Protein AF-0000000070864782 (afdb_homodimer)

pLDDT: mean 94.92, std 2.52, range [84.06, 98.06]

Radius of gyration: 18.34 Å; Cα contacts (8 Å, |Δi|>4): 1032; chains: 2; bounding box: 47×47×37 Å

Nearest PDB structures (foldseek):
  8bb4-assembly1_Q  TM=9.751E-01  e=1.494E-15  Homo sapiens
  2co0-assembly2_C  TM=9.457E-01  e=8.694E-16  Homo sapiens
  2co0-assembly1_A  TM=9.470E-01  e=1.270E-15  Homo sapiens
  3uvo-assembly1_A  TM=9.400E-01  e=1.855E-15  Homo sapiens
  5mzh-assembly2_B  TM=6.973E-01  e=1.379E-16  Chlamydomonas reinhardtii

Solvent-accessible surface area (backbone atoms only — not comparable to full-atom values): 15936 Å² total; per-residue (Å²): 67,64,47,67,34,25,35,49,85,77,47,48,75,74,37,70,37,74,75,57,87,28,50,54,48,24,63,38,54,28,68,85,39,55,30,35,40,37,15,11,55,62,18,36,33,40,31,30,32,58,84,81,39,42,76,74,46,64,40,80,75,58,84,28,32,23,41,18,44,38,55,28,65,85,47,56,33,35,39,37,12,13,51,63,19,33,32,38,32,28,33,57,85,84,46,44,75,74,41,73,38,68,82,52,90,25,32,21,40,16,50,38,54,28,63,87,44,54,31,32,39,36,10,12,52,62,19,33,32,38,33,28,32,53,82,81,46,44,75,71,34,76,42,73,79,56,92,51,55,32,55,60,58,55,52,26,64,86,39,56,31,55,67,64,48,67,35,25,35,50,85,77,47,49,75,73,39,71,38,75,78,57,88,27,50,55,48,23,64,38,53,28,67,85,41,55,30,35,40,36,15,11,55,61,20,36,34,40,31,31,33,58,83,80,39,42,76,74,47,63,38,80,75,58,84,28,34,23,41,19,45,38,57,30,66,85,47,56,32,34,40,37,13,13,53,61,19,33,33,38,33,29,32,57,86,81,45,44,73,74,41,72,37,69,83,52,90,24,33,21,39,16,50,38,55,28,62,87,42,54,31,31,40,36,11,13,51,64,20,35,31,37,34,28,33,53,84,81,45,44,72,72,34,76,42,72,80,57,90,50,56,31,54,60,58,56,53,25,66,86,39,56,31,57

Organism: Reticulomyxa filosa (NCBI:txid46433)

Foldseek 3Di:
DWDWDADPPPGHTDDIQDDDPAAWQEKDAQLVRQKMWTWGQSQKIWIAGNNVSDTDDIADDGPGGWHEKDAQNVRQKMWIWFQSQWIWIAGPNVNDTDDIQHPGPGGWHEKDAQNVRQKMWTWGQSQWIWIAGRNVSDTPDIHHDGPGGDHYDDADNVRPRD/DWDWDADPPPGHTDDIQDDDPAAWQEKDAQLVRQKMWTWGQSQKIWIAGNNVSDTQDIADDGPGGWREKDAQNVRQKMWIWFQSQWIWIAGPNVNDTDDIQHPGPGGWHEKDAQNVRQKMWTWGQSQWIWIAGRNVSHTPDIHHDGPGGDHYDDADNVRPRD

Sequence (324 aa):
KTIRLWDASFGKQIHSLEGHSSYVTSIQFSPDGNRIVSGSGDNNIRLWDASSGKQIQSFEGHLSDVNSVQFSPDGKRILSGSRDKTIRLWDTFSGKQIQSLEDHSGPVNSVQFSPDGNKIVSGSSDKTIRLWDALSGKQIQSLEGHLSGVTSVQFSPDGNKIKTIRLWDASFGKQIHSLEGHSSYVTSIQFSPDGNRIVSGSGDNNIRLWDASSGKQIQSFEGHLSDVNSVQFSPDGKRILSGSRDKTIRLWDTFSGKQIQSLEDHSGPVNSVQFSPDGNKIVSGSSDKTIRLWDALSGKQIQSLEGHLSGVTSVQFSPDGNKI

Secondary structure (DSSP, 8-state):
-EEEEEBTTT--EEEEEE--SS-EEEEEE-TTSSEEEEEETTS-EEEEETTT--EEEEE---SS-EEEEEE-TTSSEEEEEETTS-EEEEETTT--EEEEE---SS-EEEEEE-TTSSEEEEEETTS-EEEEETTT--EEEEE---SS--------TTSSB-/-EEEEEBTTT--EEEEEE--SS-EEEEEE-TTSSEEEEEETTS-EEEEETTT--EEEEE---SS-EEEEEE-TTSSEEEEEETTS-EEEEETTT--EEEEE---SS-EEEEEE-TTSSEEEEEETTS-EEEEETTT--EEEEE---SS--------TTSSB-

Structure (mmCIF, N/CA/C/O backbone):
data_AF-0000000070864782-model_v1
#
loop_
_entity.id
_entity.type
_entity.pdbx_description
1 polymer 'Uncharacterized protein'
#
loop_
_atom_site.group_PDB
_atom_site.id
_atom_site.type_symbol
_atom_site.label_atom_id
_atom_site.label_alt_id
_atom_site.label_comp_id
_atom_site.label_asym_id
_atom_site.label_entity_id
_atom_site.label_seq_id
_atom_site.pdbx_PDB_ins_code
_atom_site.Cartn_x
_atom_site.Cartn_y
_atom_site.Cartn_z
_atom_site.occupancy
_atom_site.B_iso_or_equiv
_atom_site.auth_seq_id
_atom_site.auth_comp_id
_atom_site.auth_asym_id
_atom_site.auth_atom_id
_atom_site.pdbx_PDB_model_num
ATOM 1 N N . LYS A 1 1 ? 14.508 2.053 10.555 1 90.25 1 LYS A N 1
ATOM 2 C CA . LYS A 1 1 ? 14.648 3.471 10.867 1 90.25 1 LYS A CA 1
ATOM 3 C C . LYS A 1 1 ? 15.07 4.266 9.633 1 90.25 1 LYS A C 1
ATOM 5 O O . LYS A 1 1 ? 15.078 5.5 9.656 1 90.25 1 LYS A O 1
ATOM 10 N N . THR A 1 2 ? 15.312 3.535 8.562 1 93.19 2 THR A N 1
ATOM 11 C CA . THR A 1 2 ? 15.891 4.195 7.395 1 93.19 2 THR A CA 1
ATOM 12 C C . THR A 1 2 ? 15.109 3.848 6.133 1 93.19 2 THR A C 1
ATOM 14 O O . THR A 1 2 ? 14.422 2.828 6.082 1 93.19 2 THR A O 1
ATOM 17 N N . ILE A 1 3 ? 15.172 4.805 5.223 1 95.19 3 ILE A N 1
ATOM 18 C CA . ILE A 1 3 ? 14.75 4.559 3.85 1 95.19 3 ILE A CA 1
ATOM 19 C C . ILE A 1 3 ? 15.969 4.512 2.934 1 95.19 3 ILE A C 1
ATOM 21 O O . ILE A 1 3 ? 16.906 5.301 3.09 1 95.19 3 ILE A O 1
ATOM 25 N N . ARG A 1 4 ? 15.969 3.611 2.018 1 96.12 4 ARG A N 1
ATOM 26 C CA . ARG A 1 4 ? 17.062 3.535 1.058 1 96.12 4 ARG A CA 1
ATOM 27 C C . ARG A 1 4 ? 16.547 3.66 -0.373 1 96.12 4 ARG A C 1
ATOM 29 O O . ARG A 1 4 ? 15.5 3.119 -0.708 1 96.12 4 ARG A O 1
ATOM 36 N N . LEU A 1 5 ? 17.312 4.387 -1.101 1 96.06 5 LEU A N 1
ATOM 37 C CA . LEU A 1 5 ? 17 4.648 -2.5 1 96.06 5 LEU A CA 1
ATOM 38 C C . LEU A 1 5 ? 18 3.967 -3.422 1 96.06 5 LEU A C 1
ATOM 40 O O . LEU A 1 5 ? 19.219 4.047 -3.197 1 96.06 5 LEU A O 1
ATOM 44 N N . TRP A 1 6 ? 17.547 3.277 -4.398 1 96.25 6 TRP A N 1
ATOM 45 C CA . TRP A 1 6 ? 18.391 2.57 -5.363 1 96.25 6 TRP A CA 1
ATOM 46 C C . TRP A 1 6 ? 18.047 2.986 -6.789 1 96.25 6 TRP A C 1
ATOM 48 O O . TRP A 1 6 ? 16.906 3.357 -7.074 1 96.25 6 TRP A O 1
ATOM 58 N N . ASP A 1 7 ? 19.031 2.922 -7.691 1 94.62 7 ASP A N 1
ATOM 59 C CA . ASP A 1 7 ? 18.781 2.947 -9.133 1 94.62 7 ASP A CA 1
ATOM 60 C C . ASP A 1 7 ? 18.141 1.645 -9.602 1 94.62 7 ASP A C 1
ATOM 62 O O . ASP A 1 7 ? 18.656 0.559 -9.328 1 94.62 7 ASP A O 1
ATOM 66 N N . ALA A 1 8 ? 17.094 1.684 -10.25 1 93.62 8 ALA A N 1
ATOM 67 C CA . ALA A 1 8 ? 16.297 0.5 -10.586 1 93.62 8 ALA A CA 1
ATOM 68 C C . ALA A 1 8 ? 16.938 -0.276 -11.734 1 93.62 8 ALA A C 1
ATOM 70 O O . ALA A 1 8 ? 16.547 -1.413 -12.016 1 93.62 8 ALA A O 1
ATOM 71 N N . SER A 1 9 ? 17.812 0.321 -12.484 1 88.62 9 SER A N 1
ATOM 72 C CA . SER A 1 9 ? 18.422 -0.35 -13.625 1 88.62 9 SER A CA 1
ATOM 73 C C . SER A 1 9 ? 19.328 -1.495 -13.188 1 88.62 9 SER A C 1
ATOM 75 O O . SER A 1 9 ? 19.109 -2.646 -13.57 1 88.62 9 SER A O 1
ATOM 77 N N . PHE A 1 10 ? 20.344 -1.206 -12.258 1 84.06 10 PHE A N 1
ATOM 78 C CA . PHE A 1 10 ? 21.281 -2.25 -11.875 1 84.06 10 PHE A CA 1
ATOM 79 C C . PHE A 1 10 ? 21.281 -2.463 -10.367 1 84.06 10 PHE A C 1
ATOM 81 O O . PHE A 1 10 ? 21.953 -3.355 -9.852 1 84.06 10 PHE A O 1
ATOM 88 N N . GLY A 1 11 ? 20.531 -1.63 -9.648 1 87.75 11 GLY A N 1
ATOM 89 C CA . GLY A 1 11 ? 20.359 -1.849 -8.219 1 87.75 11 GLY A CA 1
ATOM 90 C C . GLY A 1 11 ? 21.422 -1.179 -7.387 1 87.75 11 GLY A C 1
ATOM 91 O O . GLY A 1 11 ? 21.766 -1.661 -6.305 1 87.75 11 GLY A O 1
ATOM 92 N N . LYS A 1 12 ? 22.031 -0.152 -7.938 1 91.31 12 LYS A N 1
ATOM 93 C CA . LYS A 1 12 ? 23 0.603 -7.145 1 91.31 12 LYS A CA 1
ATOM 94 C C . LYS A 1 12 ? 22.297 1.524 -6.152 1 91.31 12 LYS A C 1
ATOM 96 O O . LYS A 1 12 ? 21.359 2.223 -6.508 1 91.31 12 LYS A O 1
ATOM 101 N N . GLN A 1 13 ? 22.797 1.49 -4.965 1 93.75 13 GLN A N 1
ATOM 102 C CA . GLN A 1 13 ? 22.219 2.383 -3.971 1 93.75 13 GLN A CA 1
ATOM 103 C C . GLN A 1 13 ? 22.562 3.84 -4.266 1 93.75 13 GLN A C 1
ATOM 105 O O . GLN A 1 13 ? 23.703 4.16 -4.566 1 93.75 13 GLN A O 1
ATOM 110 N N . ILE A 1 14 ? 21.656 4.707 -4.246 1 94.56 14 ILE A N 1
ATOM 111 C CA . ILE A 1 14 ? 21.828 6.137 -4.492 1 94.56 14 ILE A CA 1
ATOM 112 C C . ILE A 1 14 ? 21.984 6.871 -3.162 1 94.56 14 ILE A C 1
ATOM 114 O O . ILE A 1 14 ? 22.969 7.586 -2.949 1 94.56 14 ILE A O 1
ATOM 118 N N . HIS A 1 15 ? 20.969 6.688 -2.275 1 94 15 HIS A N 1
ATOM 119 C CA . HIS A 1 15 ? 20.969 7.414 -1.01 1 94 15 HIS A CA 1
ATOM 120 C C . HIS A 1 15 ? 20.469 6.531 0.129 1 94 15 HIS A C 1
ATOM 122 O O . HIS A 1 15 ? 19.766 5.547 -0.108 1 94 15 HIS A O 1
ATOM 128 N N . SER A 1 16 ? 20.891 6.801 1.323 1 94.62 16 SER A N 1
ATOM 129 C CA . SER A 1 16 ? 20.266 6.387 2.572 1 94.62 16 SER A CA 1
ATOM 130 C C . SER A 1 16 ? 19.625 7.57 3.285 1 94.62 16 SER A C 1
ATOM 132 O O . SER A 1 16 ? 20.297 8.555 3.604 1 94.62 16 SER A O 1
ATOM 134 N N . LEU A 1 17 ? 18.359 7.535 3.383 1 94.94 17 LEU A N 1
ATOM 135 C CA . LEU A 1 17 ? 17.609 8.609 4.016 1 94.94 17 LEU A CA 1
ATOM 136 C C . LEU A 1 17 ? 17.422 8.344 5.508 1 94.94 17 LEU A C 1
ATOM 138 O O . LEU A 1 17 ? 16.562 7.555 5.902 1 94.94 17 LEU A O 1
ATOM 142 N N . GLU A 1 18 ? 18.203 9.055 6.281 1 94 18 GLU A N 1
ATOM 143 C CA . GLU A 1 18 ? 18.25 8.844 7.727 1 94 18 GLU A CA 1
ATOM 144 C C . GLU A 1 18 ? 17.609 10.008 8.477 1 94 18 GLU A C 1
ATOM 146 O O . GLU A 1 18 ? 17.812 11.172 8.117 1 94 18 GLU A O 1
ATOM 151 N N . GLY A 1 19 ? 16.844 9.641 9.523 1 92 19 GLY A N 1
ATOM 152 C CA . GLY A 1 19 ? 16.25 10.711 10.312 1 92 19 GLY A CA 1
ATOM 153 C C . GLY A 1 19 ? 15.156 10.227 11.25 1 92 19 GLY A C 1
ATOM 154 O O . GLY A 1 19 ? 14.992 10.766 12.344 1 92 19 GLY A O 1
ATOM 155 N N . HIS A 1 20 ? 14.398 9.227 10.797 1 93.88 20 HIS A N 1
ATOM 156 C CA . HIS A 1 20 ? 13.398 8.648 11.695 1 93.88 20 HIS A CA 1
ATOM 157 C C . HIS A 1 20 ? 14.062 8.008 12.906 1 93.88 20 HIS A C 1
ATOM 159 O O . HIS A 1 20 ? 15.188 7.516 12.82 1 93.88 20 HIS A O 1
ATOM 165 N N . SER A 1 21 ? 13.383 8 14.055 1 95 21 SER A N 1
ATOM 166 C CA . SER A 1 21 ? 13.938 7.43 15.273 1 95 21 SER A CA 1
ATOM 167 C C . SER A 1 21 ? 13.266 6.105 15.625 1 95 21 SER A C 1
ATOM 169 O O . SER A 1 21 ? 13.523 5.535 16.688 1 95 21 SER A O 1
ATOM 171 N N . SER A 1 22 ? 12.367 5.656 14.875 1 95.88 22 SER A N 1
ATOM 172 C CA . SER A 1 22 ? 11.688 4.367 14.969 1 95.88 22 SER A CA 1
ATOM 173 C C . SER A 1 22 ? 11.453 3.764 13.586 1 95.88 22 SER A C 1
ATOM 175 O O . SER A 1 22 ? 11.906 4.309 12.578 1 95.88 22 SER A O 1
ATOM 177 N N . TYR A 1 23 ? 10.852 2.588 13.523 1 94.12 23 TYR A N 1
ATOM 178 C CA . TYR A 1 23 ? 10.656 1.874 12.266 1 94.12 23 TYR A CA 1
ATOM 179 C C . TYR A 1 23 ? 9.812 2.697 11.297 1 94.12 23 TYR A C 1
ATOM 181 O O . TYR A 1 23 ? 8.922 3.436 11.711 1 94.12 23 TYR A O 1
ATOM 189 N N . VAL A 1 24 ? 10.133 2.576 10.047 1 96 24 VAL A N 1
ATOM 190 C CA . VAL A 1 24 ? 9.359 3.189 8.977 1 96 24 VAL A CA 1
ATOM 191 C C . VAL A 1 24 ? 8.211 2.266 8.578 1 96 24 VAL A C 1
ATOM 193 O O . VAL A 1 24 ? 8.414 1.079 8.32 1 96 24 VAL A O 1
ATOM 196 N N . THR A 1 25 ? 6.992 2.795 8.5 1 94.94 25 THR A N 1
ATOM 197 C CA . THR A 1 25 ? 5.793 1.988 8.305 1 94.94 25 THR A CA 1
ATOM 198 C C . THR A 1 25 ? 5.305 2.086 6.859 1 94.94 25 THR A C 1
ATOM 200 O O . THR A 1 25 ? 4.695 1.15 6.344 1 94.94 25 THR A O 1
ATOM 203 N N . SER A 1 26 ? 5.512 3.176 6.293 1 96.38 26 SER A N 1
ATOM 204 C CA . SER A 1 26 ? 4.957 3.465 4.973 1 96.38 26 SER A CA 1
ATOM 205 C C . SER A 1 26 ? 5.801 4.5 4.234 1 96.38 26 SER A C 1
ATOM 207 O O . SER A 1 26 ? 6.34 5.422 4.848 1 96.38 26 SER A O 1
ATOM 209 N N . ILE A 1 27 ? 5.867 4.34 2.875 1 97.12 27 ILE A N 1
ATOM 210 C CA . ILE A 1 27 ? 6.562 5.289 2.01 1 97.12 27 ILE A CA 1
ATOM 211 C C . ILE A 1 27 ? 5.762 5.504 0.729 1 97.12 27 ILE A C 1
ATOM 213 O O . ILE A 1 27 ? 4.941 4.66 0.354 1 97.12 27 ILE A O 1
ATOM 217 N N . GLN A 1 28 ? 5.969 6.566 0.139 1 97.88 28 GLN A N 1
ATOM 218 C CA . GLN A 1 28 ? 5.441 6.785 -1.203 1 97.88 28 GLN A CA 1
ATOM 219 C C . GLN A 1 28 ? 6.254 7.84 -1.949 1 97.88 28 GLN A C 1
ATOM 221 O O . GLN A 1 28 ? 6.613 8.867 -1.378 1 97.88 28 GLN A O 1
ATOM 226 N N . PHE A 1 29 ? 6.523 7.621 -3.246 1 97.75 29 PHE A N 1
ATOM 227 C CA . PHE A 1 29 ? 7.055 8.664 -4.117 1 97.75 29 PHE A CA 1
ATOM 228 C C . PHE A 1 29 ? 5.98 9.688 -4.453 1 97.75 29 PHE A C 1
ATOM 230 O O . PHE A 1 29 ? 4.801 9.344 -4.57 1 97.75 29 PHE A O 1
ATOM 237 N N . SER A 1 30 ? 6.477 10.898 -4.629 1 96.88 30 SER A N 1
ATOM 238 C CA . SER A 1 30 ? 5.57 11.891 -5.199 1 96.88 30 SER A CA 1
ATOM 239 C C . SER A 1 30 ? 5.23 11.562 -6.648 1 96.88 30 SER A C 1
ATOM 241 O O . SER A 1 30 ? 5.945 10.805 -7.301 1 96.88 30 SER A O 1
ATOM 243 N N . PRO A 1 31 ? 4.117 12.086 -7.152 1 94.62 31 PRO A N 1
ATOM 244 C CA . PRO A 1 31 ? 3.695 11.758 -8.516 1 94.62 31 PRO A CA 1
ATOM 245 C C . PRO A 1 31 ? 4.758 12.086 -9.562 1 94.62 31 PRO A C 1
ATOM 247 O O . PRO A 1 31 ? 4.863 11.398 -10.578 1 94.62 31 PRO A O 1
ATOM 250 N N . ASP A 1 32 ? 5.539 13.055 -9.359 1 95.06 32 ASP A N 1
ATOM 251 C CA . ASP A 1 32 ? 6.57 13.43 -10.328 1 95.06 32 ASP A CA 1
ATOM 252 C C . ASP A 1 32 ? 7.879 12.695 -10.047 1 95.06 32 ASP A C 1
ATOM 254 O O . ASP A 1 32 ? 8.852 12.844 -10.789 1 95.06 32 ASP A O 1
ATOM 258 N N . GLY A 1 33 ? 7.961 11.984 -8.914 1 96.19 33 GLY A N 1
ATOM 259 C CA . GLY A 1 33 ? 9.102 11.125 -8.609 1 96.19 33 GLY A CA 1
ATOM 260 C C . GLY A 1 33 ? 10.242 11.867 -7.945 1 96.19 33 GLY A C 1
ATOM 261 O O . GLY A 1 33 ? 11.289 11.281 -7.668 1 96.19 33 GLY A O 1
ATOM 262 N N . ASN A 1 34 ? 10.047 13.141 -7.633 1 96.19 34 ASN A N 1
ATOM 263 C CA . ASN A 1 34 ? 11.148 13.969 -7.16 1 96.19 34 ASN A CA 1
ATOM 264 C C . ASN A 1 34 ? 11.227 13.984 -5.637 1 96.19 34 ASN A C 1
ATOM 266 O O . ASN A 1 34 ? 12.234 14.414 -5.07 1 96.19 34 ASN A O 1
ATOM 270 N N . ARG A 1 35 ? 10.203 13.555 -4.98 1 97.12 35 ARG A N 1
ATOM 271 C CA . ARG A 1 35 ? 10.156 13.531 -3.521 1 97.12 35 ARG A CA 1
ATOM 272 C C . ARG A 1 35 ? 9.656 12.195 -3.004 1 97.12 35 ARG A C 1
ATOM 274 O O . ARG A 1 35 ? 9.062 11.414 -3.756 1 97.12 35 ARG A O 1
ATOM 281 N N . ILE A 1 36 ? 9.945 11.867 -1.755 1 97.69 36 ILE A N 1
ATOM 282 C CA . ILE A 1 36 ? 9.484 10.68 -1.045 1 97.69 36 ILE A CA 1
ATOM 283 C C . ILE A 1 36 ? 8.891 11.086 0.306 1 97.69 36 ILE A C 1
ATOM 285 O O . ILE A 1 36 ? 9.492 11.867 1.043 1 97.69 36 ILE A O 1
ATOM 28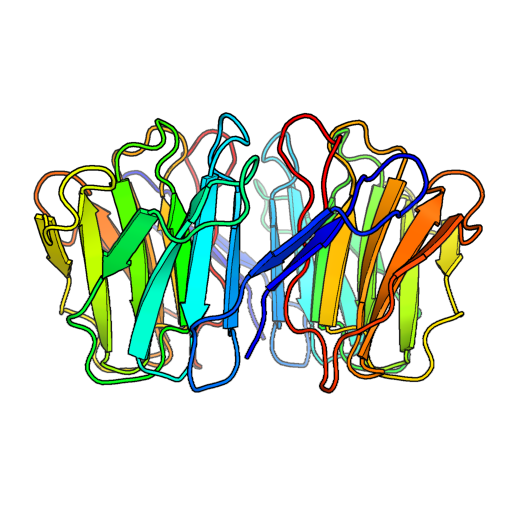9 N N . VAL A 1 37 ? 7.707 10.625 0.604 1 98 37 VAL A N 1
ATOM 290 C CA . VAL A 1 37 ? 7.141 10.828 1.934 1 98 37 VAL A CA 1
ATOM 291 C C . VAL A 1 37 ? 7.191 9.523 2.721 1 98 37 VAL A C 1
ATOM 293 O O . VAL A 1 37 ? 7.012 8.438 2.152 1 98 37 VAL A O 1
ATOM 296 N N . SER A 1 38 ? 7.473 9.609 3.992 1 97.81 38 SER A N 1
ATOM 297 C CA . SER A 1 38 ? 7.539 8.43 4.844 1 97.81 38 SER A CA 1
ATOM 298 C C . SER A 1 38 ? 6.816 8.656 6.168 1 97.81 38 SER A C 1
ATOM 300 O O . SER A 1 38 ? 6.84 9.766 6.711 1 97.81 38 SER A O 1
ATOM 302 N N . GLY A 1 39 ? 6.102 7.684 6.648 1 97.69 39 GLY A N 1
ATOM 303 C CA . GLY A 1 39 ? 5.555 7.613 7.996 1 97.69 39 GLY A CA 1
ATOM 304 C C . GLY A 1 39 ? 6.277 6.613 8.883 1 97.69 39 GLY A C 1
ATOM 305 O O . GLY A 1 39 ? 6.844 5.637 8.383 1 97.69 39 GLY A O 1
ATOM 306 N N . SER A 1 40 ? 6.215 6.867 10.133 1 97.56 40 SER A N 1
ATOM 307 C CA . SER A 1 40 ? 7.043 6.078 11.039 1 97.56 40 SER A CA 1
ATOM 308 C C . SER A 1 40 ? 6.34 5.84 12.367 1 97.56 40 SER A C 1
ATOM 310 O O . SER A 1 40 ? 5.391 6.547 12.711 1 97.56 40 SER A O 1
ATOM 312 N N . GLY A 1 41 ? 6.875 4.895 13.039 1 96.62 41 GLY A N 1
ATOM 313 C CA . GLY A 1 41 ? 6.484 4.637 14.422 1 96.62 41 GLY A CA 1
ATOM 314 C C . GLY A 1 41 ? 6.949 5.711 15.383 1 96.62 41 GLY A C 1
ATOM 315 O O . GLY A 1 41 ? 6.559 5.715 16.547 1 96.62 41 GLY A O 1
ATOM 316 N N . ASP A 1 42 ? 7.816 6.656 14.984 1 96.44 42 ASP A N 1
ATOM 317 C CA . ASP A 1 42 ? 8.266 7.754 15.836 1 96.44 42 ASP A CA 1
ATOM 318 C C . ASP A 1 42 ? 7.246 8.891 15.844 1 96.44 42 ASP A C 1
ATOM 320 O O . ASP A 1 42 ? 7.543 9.992 16.312 1 96.44 42 ASP A O 1
ATOM 324 N N . ASN A 1 43 ? 6.086 8.648 15.242 1 96.69 43 ASN A N 1
ATOM 325 C CA . ASN A 1 43 ? 4.926 9.531 15.227 1 96.69 43 ASN A CA 1
ATOM 326 C C . ASN A 1 43 ? 5.098 10.664 14.219 1 96.69 43 ASN A C 1
ATOM 328 O O . ASN A 1 43 ? 4.289 11.594 14.172 1 96.69 43 ASN A O 1
ATOM 332 N N . ASN A 1 44 ? 6.164 10.594 13.43 1 95.62 44 ASN A N 1
ATOM 333 C CA . ASN A 1 44 ? 6.441 11.703 12.516 1 95.62 44 ASN A CA 1
ATOM 334 C C . ASN A 1 44 ? 6.336 11.266 11.062 1 95.62 44 ASN A C 1
ATOM 336 O O . ASN A 1 44 ? 6.457 10.078 10.75 1 95.62 44 ASN A O 1
ATOM 340 N N . ILE A 1 45 ? 6.059 12.227 10.25 1 97.19 45 ILE A N 1
ATOM 341 C CA . ILE A 1 45 ? 6.148 12.117 8.797 1 97.19 45 ILE A CA 1
ATOM 342 C C . ILE A 1 45 ? 7.336 12.93 8.289 1 97.19 45 ILE A C 1
ATOM 344 O O . ILE A 1 45 ? 7.605 14.023 8.789 1 97.19 45 ILE A O 1
ATOM 348 N N . ARG A 1 46 ? 7.992 12.406 7.316 1 97.31 46 ARG A N 1
ATOM 349 C CA . ARG A 1 46 ? 9.117 13.141 6.738 1 97.31 46 ARG A CA 1
ATOM 350 C C . ARG A 1 46 ? 9.031 13.156 5.215 1 97.31 46 ARG A C 1
ATOM 352 O O . ARG A 1 46 ? 8.57 12.195 4.602 1 97.31 46 ARG A O 1
ATOM 359 N N . LEU A 1 47 ? 9.43 14.258 4.719 1 97.56 47 LEU A N 1
ATOM 360 C CA . LEU A 1 47 ? 9.523 14.461 3.279 1 97.56 47 LEU A CA 1
ATOM 361 C C . LEU A 1 47 ? 10.984 14.57 2.842 1 97.56 47 LEU A C 1
ATOM 363 O O . LEU A 1 47 ? 11.758 15.32 3.438 1 97.56 47 LEU A O 1
ATOM 367 N N . TRP A 1 48 ? 11.289 13.859 1.801 1 97.25 48 TRP A N 1
ATOM 368 C CA . TRP A 1 48 ? 12.672 13.781 1.34 1 97.25 48 TRP A CA 1
ATOM 369 C C . TRP A 1 48 ? 12.781 14.219 -0.116 1 97.25 48 TRP A C 1
ATOM 371 O O . TRP A 1 48 ? 11.875 13.984 -0.914 1 97.25 48 TRP A O 1
ATOM 381 N N . ASP A 1 49 ? 13.906 14.836 -0.45 1 96.62 49 ASP A N 1
ATOM 382 C CA . ASP A 1 49 ? 14.281 15.047 -1.845 1 96.62 49 ASP A CA 1
ATOM 383 C C . ASP A 1 49 ? 14.906 13.789 -2.443 1 96.62 49 ASP A C 1
ATOM 385 O O . ASP A 1 49 ? 15.945 13.312 -1.968 1 96.62 49 ASP A O 1
ATOM 389 N N . ALA A 1 50 ? 14.383 13.266 -3.451 1 95.19 50 ALA A N 1
ATOM 390 C CA . ALA A 1 50 ? 14.82 11.984 -3.996 1 95.19 50 ALA A CA 1
ATOM 391 C C . ALA A 1 50 ? 16.156 12.117 -4.715 1 95.19 50 ALA A C 1
ATOM 393 O O . ALA A 1 50 ? 16.875 11.125 -4.898 1 95.19 50 ALA A O 1
ATOM 394 N N . SER A 1 51 ? 16.453 13.25 -5.215 1 94.19 51 SER A N 1
ATOM 395 C CA . SER A 1 51 ? 17.703 13.469 -5.945 1 94.19 51 SER A CA 1
ATOM 396 C C . SER A 1 51 ? 18.875 13.625 -4.988 1 94.19 51 SER A C 1
ATOM 398 O O . SER A 1 51 ? 19.906 12.977 -5.156 1 94.19 51 SER A O 1
ATOM 400 N N . SER A 1 52 ? 18.75 14.461 -3.924 1 94.38 52 SER A N 1
ATOM 401 C CA . SER A 1 52 ? 19.859 14.781 -3.029 1 94.38 52 SER A CA 1
ATOM 402 C C . SER A 1 52 ? 19.875 13.844 -1.828 1 94.38 52 SER A C 1
ATOM 404 O O . SER A 1 52 ? 20.906 13.719 -1.156 1 94.38 52 SER A O 1
ATOM 406 N N . GLY A 1 53 ? 18.703 13.273 -1.534 1 94.69 53 GLY A N 1
ATOM 407 C CA . GLY A 1 53 ? 18.578 12.43 -0.357 1 94.69 53 GLY A CA 1
ATOM 408 C C . GLY A 1 53 ? 18.391 13.219 0.926 1 94.69 53 GLY A C 1
ATOM 409 O O . GLY A 1 53 ? 18.391 12.641 2.018 1 94.69 53 GLY A O 1
ATOM 410 N N . LYS A 1 54 ? 18.203 14.477 0.825 1 95.81 54 LYS A N 1
ATOM 411 C CA . LYS A 1 54 ? 18.062 15.312 2.016 1 95.81 54 LYS A CA 1
ATOM 412 C C . LYS A 1 54 ? 16.609 15.438 2.439 1 95.81 54 LYS A C 1
ATOM 414 O O . LYS A 1 54 ? 15.711 15.43 1.595 1 95.81 54 LYS A O 1
ATOM 419 N N . GLN A 1 55 ? 16.469 15.578 3.711 1 95.88 55 GLN A N 1
ATOM 420 C CA . GLN A 1 55 ? 15.133 15.852 4.23 1 95.88 55 GLN A CA 1
ATOM 421 C C . GLN A 1 55 ? 14.688 17.266 3.883 1 95.88 55 GLN A C 1
ATOM 423 O O . GLN A 1 55 ? 15.43 18.234 4.098 1 95.88 55 GLN A O 1
ATOM 428 N N . ILE A 1 56 ? 13.539 17.406 3.305 1 95.56 56 ILE A N 1
ATOM 429 C CA . ILE A 1 56 ? 12.953 18.688 2.934 1 95.56 56 ILE A CA 1
ATOM 430 C C . ILE A 1 56 ? 12.133 19.234 4.098 1 95.56 56 ILE A C 1
ATOM 432 O O . ILE A 1 56 ? 12.195 20.422 4.398 1 95.56 56 ILE A O 1
ATOM 436 N N . GLN A 1 57 ? 11.312 18.406 4.684 1 93.88 57 GLN A N 1
ATOM 437 C CA . GLN A 1 57 ? 10.312 18.828 5.668 1 93.88 57 GLN A CA 1
ATOM 438 C C . GLN A 1 57 ? 10.008 17.703 6.652 1 93.88 57 GLN A C 1
ATOM 440 O O . GLN A 1 57 ? 10.164 16.531 6.328 1 93.88 57 GLN A O 1
ATOM 445 N N . SER A 1 58 ? 9.633 18.047 7.859 1 94 58 SER A N 1
ATOM 446 C CA . SER A 1 58 ? 9.062 17.141 8.852 1 94 58 SER A CA 1
ATOM 447 C C . SER A 1 58 ? 7.668 17.578 9.266 1 94 58 SER A C 1
ATOM 449 O O . SER A 1 58 ? 7.406 18.781 9.398 1 94 58 SER A O 1
ATOM 451 N N . PHE A 1 59 ? 6.805 16.703 9.422 1 93.81 59 PHE A N 1
ATOM 452 C CA . PHE A 1 59 ? 5.438 16.969 9.844 1 93.81 59 PHE A CA 1
ATOM 453 C C . PHE A 1 59 ? 5.156 16.359 11.211 1 93.81 59 PHE A C 1
ATOM 455 O O . PHE A 1 59 ? 5.105 15.141 11.352 1 93.81 59 PHE A O 1
ATOM 462 N N . GLU A 1 60 ? 4.992 17.328 12.117 1 91.38 60 GLU A N 1
ATOM 463 C CA . GLU A 1 60 ? 4.777 16.938 13.508 1 91.38 60 GLU A CA 1
ATOM 464 C C . GLU A 1 60 ? 3.342 17.219 13.945 1 91.38 60 GLU A C 1
ATOM 466 O O . GLU A 1 60 ? 2.75 18.219 13.539 1 91.38 60 GLU A O 1
ATOM 471 N N . GLY A 1 61 ? 2.752 16.203 14.656 1 90.94 61 GLY A N 1
ATOM 472 C CA . GLY A 1 61 ? 1.397 16.438 15.125 1 90.94 61 GLY A CA 1
ATOM 473 C C . GLY A 1 61 ? 0.692 15.18 15.586 1 90.94 61 GLY A C 1
ATOM 474 O O . GLY A 1 61 ? -0.142 15.219 16.484 1 90.94 61 GLY A O 1
ATOM 475 N N . HIS A 1 62 ? 0.979 14.086 14.914 1 94.38 62 HIS A N 1
ATOM 476 C CA . HIS A 1 62 ? 0.41 12.828 15.383 1 94.38 62 HIS A CA 1
ATOM 477 C C . HIS A 1 62 ? 0.929 12.477 16.781 1 94.38 62 HIS A C 1
ATOM 479 O O . HIS A 1 62 ? 2.078 12.773 17.109 1 94.38 62 HIS A O 1
ATOM 485 N N . LEU A 1 63 ? 0.174 11.812 17.547 1 95.5 63 LEU A N 1
ATOM 486 C CA . LEU A 1 63 ? 0.52 11.484 18.922 1 95.5 63 LEU A CA 1
ATOM 487 C C . LEU A 1 63 ? 0.882 10.008 19.062 1 95.5 63 LEU A C 1
ATOM 489 O O . LEU A 1 63 ? 1.196 9.547 20.156 1 95.5 63 LEU A O 1
ATOM 493 N N . SER A 1 64 ? 0.816 9.289 18 1 97.31 64 SER A N 1
ATOM 494 C CA . SER A 1 64 ? 1.18 7.875 17.922 1 97.31 64 SER A CA 1
ATOM 495 C C . SER A 1 64 ? 1.663 7.504 16.516 1 97.31 64 SER A C 1
ATOM 497 O O . SER A 1 64 ? 1.885 8.375 15.68 1 97.31 64 SER A O 1
ATOM 499 N N . ASP A 1 65 ? 1.946 6.156 16.344 1 97.19 65 ASP A N 1
ATOM 500 C CA . ASP A 1 65 ? 2.529 5.652 15.102 1 97.19 65 ASP A CA 1
ATOM 501 C C . ASP A 1 65 ? 1.737 6.133 13.891 1 97.19 65 ASP A C 1
ATOM 503 O O . ASP A 1 65 ? 0.504 6.125 13.906 1 97.19 65 ASP A O 1
ATOM 507 N N . VAL A 1 66 ? 2.426 6.574 12.922 1 97.56 66 VAL A N 1
ATOM 508 C CA . VAL A 1 66 ? 1.836 6.82 11.609 1 97.56 66 VAL A CA 1
ATOM 509 C C . VAL A 1 66 ? 1.831 5.531 10.789 1 97.56 66 VAL A C 1
ATOM 511 O O . VAL A 1 66 ? 2.891 4.988 10.469 1 97.56 66 VAL A O 1
ATOM 514 N N . ASN A 1 67 ? 0.695 5.086 10.375 1 96.31 67 ASN A N 1
ATOM 515 C CA . ASN A 1 67 ? 0.565 3.783 9.727 1 96.31 67 ASN A CA 1
ATOM 516 C C . ASN A 1 67 ? 0.583 3.91 8.203 1 96.31 67 ASN A C 1
ATOM 518 O O . ASN A 1 67 ? 1.012 2.988 7.508 1 96.31 67 ASN A O 1
ATOM 522 N N . SER A 1 68 ? 0.115 4.996 7.781 1 97.56 68 SER A N 1
ATOM 523 C CA . SER A 1 68 ? -0.073 5.152 6.34 1 97.56 68 SER A CA 1
ATOM 524 C C . SER A 1 68 ? 0.102 6.605 5.914 1 97.56 68 SER A C 1
ATOM 526 O O . SER A 1 68 ? -0.38 7.516 6.59 1 97.56 68 SER A O 1
ATOM 528 N N . VAL A 1 69 ? 0.816 6.793 4.785 1 97.88 69 VAL A N 1
ATOM 529 C CA . VAL A 1 69 ? 0.98 8.117 4.203 1 97.88 69 VAL A CA 1
ATOM 530 C C . VAL A 1 69 ? 0.728 8.055 2.697 1 97.88 69 VAL A C 1
ATOM 532 O O . VAL A 1 69 ? 0.952 7.02 2.068 1 97.88 69 VAL A O 1
ATOM 535 N N . GLN A 1 70 ? 0.301 9.117 2.186 1 97.62 70 GLN A N 1
ATOM 536 C CA . GLN A 1 70 ? 0.082 9.203 0.746 1 97.62 70 GLN A CA 1
ATOM 537 C C . GLN A 1 70 ? 0.148 10.656 0.269 1 97.62 70 GLN A C 1
ATOM 539 O O . GLN A 1 70 ? -0.34 11.562 0.948 1 97.62 70 GLN A O 1
ATOM 544 N N . PHE A 1 71 ? 0.648 10.844 -0.969 1 97.62 71 PHE A N 1
ATOM 545 C CA . PHE A 1 71 ? 0.513 12.125 -1.654 1 97.62 71 PHE A CA 1
ATOM 546 C C . PHE A 1 71 ? -0.865 12.258 -2.293 1 97.62 71 PHE A C 1
ATOM 548 O O . PHE A 1 71 ? -1.433 11.266 -2.762 1 97.62 71 PHE A O 1
ATOM 555 N N . SER A 1 72 ? -1.242 13.508 -2.316 1 97.06 72 SER A N 1
ATOM 556 C CA . SER A 1 72 ? -2.324 13.781 -3.256 1 97.06 72 SER A CA 1
ATOM 557 C C . SER A 1 72 ? -1.855 13.633 -4.699 1 97.06 72 SER A C 1
ATOM 559 O O . SER A 1 72 ? -0.656 13.695 -4.977 1 97.06 72 SER A O 1
ATOM 561 N N . PRO A 1 73 ? -2.803 13.43 -5.625 1 95.38 73 PRO A N 1
ATOM 562 C CA . PRO A 1 73 ? -2.428 13.195 -7.023 1 95.38 73 PRO A CA 1
ATOM 563 C C . PRO A 1 73 ? -1.64 14.359 -7.625 1 95.38 73 PRO A C 1
ATOM 565 O O . PRO A 1 73 ? -0.828 14.156 -8.531 1 95.38 73 PRO A O 1
ATOM 568 N N . ASP A 1 74 ? -1.811 15.562 -7.156 1 95.44 74 ASP A N 1
ATOM 569 C CA . ASP A 1 74 ? -1.088 16.719 -7.695 1 95.44 74 ASP A CA 1
ATOM 570 C C . ASP A 1 74 ? 0.189 16.984 -6.898 1 95.44 74 ASP A C 1
ATOM 572 O O . ASP A 1 74 ? 0.932 17.922 -7.203 1 95.44 74 ASP A O 1
ATOM 576 N N . GLY A 1 75 ? 0.41 16.234 -5.812 1 96.5 75 GLY A N 1
ATOM 577 C CA . GLY A 1 75 ? 1.647 16.297 -5.051 1 96.5 75 GLY A CA 1
ATOM 578 C C . GLY A 1 75 ? 1.691 17.453 -4.074 1 96.5 75 GLY A C 1
ATOM 579 O O . GLY A 1 75 ? 2.719 17.703 -3.438 1 96.5 75 GLY A O 1
ATOM 580 N N . LYS A 1 76 ? 0.572 18.109 -3.891 1 95.94 76 LYS A N 1
ATOM 581 C CA . LYS A 1 76 ? 0.569 19.344 -3.105 1 95.94 76 LYS A CA 1
ATOM 582 C C . LYS A 1 76 ? 0.155 19.062 -1.662 1 95.94 76 LYS A C 1
ATOM 584 O O . LYS A 1 76 ? 0.336 19.922 -0.79 1 95.94 76 LYS A O 1
ATOM 589 N N . ARG A 1 77 ? -0.417 18 -1.431 1 96.94 77 ARG A N 1
ATOM 590 C CA . ARG A 1 77 ? -0.841 17.625 -0.085 1 96.94 77 ARG A CA 1
ATOM 591 C C . ARG A 1 77 ? -0.336 16.234 0.284 1 96.94 77 ARG A C 1
ATOM 593 O O . ARG A 1 77 ? -0.034 15.43 -0.596 1 96.94 77 ARG A O 1
ATOM 600 N N . ILE A 1 78 ? -0.203 16 1.563 1 97.62 78 ILE A N 1
ATOM 601 C CA . ILE A 1 78 ? 0.134 14.695 2.127 1 97.62 78 ILE A CA 1
ATOM 602 C C . ILE A 1 78 ? -0.945 14.273 3.119 1 97.62 78 ILE A C 1
ATOM 604 O O . ILE A 1 78 ? -1.41 15.078 3.928 1 97.62 78 ILE A O 1
ATOM 608 N N . LEU A 1 79 ? -1.365 13.086 2.971 1 97.94 79 LEU A N 1
ATOM 609 C CA . LEU A 1 79 ? -2.35 12.469 3.852 1 97.94 79 LEU A CA 1
ATOM 610 C C . LEU A 1 79 ? -1.689 11.453 4.773 1 97.94 79 LEU A C 1
ATOM 612 O O . LEU A 1 79 ? -0.845 10.664 4.336 1 97.94 79 LEU A O 1
ATOM 616 N N . SER A 1 80 ? -2.031 11.461 6.051 1 97.94 80 SER A N 1
ATOM 617 C CA . SER A 1 80 ? -1.479 10.492 6.996 1 97.94 80 SER A CA 1
ATOM 618 C C . SER A 1 80 ? -2.566 9.93 7.902 1 97.94 80 SER A C 1
ATOM 620 O O . SER A 1 80 ? -3.494 10.641 8.289 1 97.94 80 SER A O 1
ATOM 622 N N . GLY A 1 81 ? -2.523 8.648 8.18 1 98.06 81 GLY A N 1
ATOM 623 C CA . GLY A 1 81 ? -3.34 7.961 9.172 1 98.06 81 GLY A CA 1
ATOM 624 C C . GLY A 1 81 ? -2.527 7.375 10.305 1 98.06 81 GLY A C 1
ATOM 625 O O . GLY A 1 81 ? -1.46 6.797 10.086 1 98.06 81 GLY A O 1
ATOM 626 N N . SER A 1 82 ? -2.994 7.539 11.461 1 98 82 SER A N 1
ATOM 627 C CA . SER A 1 82 ? -2.193 7.23 12.641 1 98 82 SER A CA 1
ATOM 628 C C . SER A 1 82 ? -2.975 6.371 13.625 1 98 82 SER A C 1
ATOM 630 O O . SER A 1 82 ? -4.207 6.34 13.594 1 98 82 SER A O 1
ATOM 632 N N . ARG A 1 83 ? -2.193 5.727 14.477 1 97.06 83 ARG A N 1
ATOM 633 C CA . ARG A 1 83 ? -2.77 4.98 15.586 1 97.06 83 ARG A CA 1
ATOM 634 C C . ARG A 1 83 ? -3.389 5.926 16.609 1 97.06 83 ARG A C 1
ATOM 636 O O . ARG A 1 83 ? -4.113 5.484 17.516 1 97.06 83 ARG A O 1
ATOM 643 N N . ASP A 1 84 ? -3.18 7.234 16.562 1 96.56 84 ASP A N 1
ATOM 644 C CA . ASP A 1 84 ? -3.801 8.195 17.469 1 96.56 84 ASP A CA 1
ATOM 645 C C . ASP A 1 84 ? -5.242 8.484 17.062 1 96.56 84 ASP A C 1
ATOM 647 O O . ASP A 1 84 ? -5.855 9.43 17.562 1 96.56 84 ASP A O 1
ATOM 651 N N . LYS A 1 85 ? -5.727 7.816 16.125 1 96.12 85 LYS A N 1
ATOM 652 C CA . LYS A 1 85 ? -7.117 7.781 15.68 1 96.12 85 LYS A CA 1
ATOM 653 C C . LYS A 1 85 ? -7.414 8.922 14.711 1 96.12 85 LYS A C 1
ATOM 655 O O . LYS A 1 85 ? -8.57 9.148 14.352 1 96.12 85 LYS A O 1
ATOM 660 N N . THR A 1 86 ? -6.383 9.555 14.289 1 95.06 86 THR A N 1
ATOM 661 C CA . THR A 1 86 ? -6.645 10.719 13.461 1 95.06 86 THR A CA 1
ATOM 662 C C . THR A 1 86 ? -6.059 10.531 12.062 1 95.06 86 THR A C 1
ATOM 664 O O . THR A 1 86 ? -5.133 9.742 11.875 1 95.06 86 THR A O 1
ATOM 667 N N . ILE A 1 87 ? -6.688 11.203 11.164 1 96.88 87 ILE A N 1
ATOM 668 C CA . ILE A 1 87 ? -6.164 11.461 9.82 1 96.88 87 ILE A CA 1
ATOM 669 C C . ILE A 1 87 ? -5.777 12.938 9.695 1 96.88 87 ILE A C 1
ATOM 671 O O . ILE A 1 87 ? -6.523 13.82 10.125 1 96.88 87 ILE A O 1
ATOM 675 N N . ARG A 1 88 ? -4.664 13.188 9.148 1 96.75 88 ARG A N 1
ATOM 676 C CA . ARG A 1 88 ? -4.234 14.57 8.984 1 96.75 88 ARG A CA 1
ATOM 677 C C . ARG A 1 88 ? -3.818 14.852 7.543 1 96.75 88 ARG A C 1
ATOM 679 O O . ARG A 1 88 ? -3.238 13.984 6.879 1 96.75 88 ARG A O 1
ATOM 686 N N . LEU A 1 89 ? -4.207 16.016 7.168 1 97.06 89 LEU A N 1
ATOM 687 C CA . LEU A 1 89 ? -3.816 16.531 5.863 1 97.06 89 LEU A CA 1
ATOM 688 C C . LEU A 1 89 ? -2.791 17.656 6.012 1 97.06 89 LEU A C 1
ATOM 690 O O . LEU A 1 89 ? -2.979 18.578 6.812 1 97.06 89 LEU A O 1
ATOM 694 N N . TRP A 1 90 ? -1.77 17.547 5.227 1 96.62 90 TRP A N 1
ATOM 695 C CA . TRP A 1 90 ? -0.664 18.5 5.332 1 96.62 90 TRP A CA 1
ATOM 696 C C . TRP A 1 90 ? -0.418 19.188 3.998 1 96.62 90 TRP A C 1
ATOM 698 O O . TRP A 1 90 ? -0.578 18.594 2.936 1 96.62 90 TRP A O 1
ATOM 708 N N . ASP A 1 91 ? -0.001 20.453 4.109 1 95.69 91 ASP A N 1
ATOM 709 C CA . ASP A 1 91 ? 0.562 21.125 2.941 1 95.69 91 ASP A CA 1
ATOM 710 C C . ASP A 1 91 ? 2.004 20.688 2.699 1 95.69 91 ASP A C 1
ATOM 712 O O . ASP A 1 91 ? 2.867 20.859 3.562 1 95.69 91 ASP A O 1
ATOM 716 N N . THR A 1 92 ? 2.287 20.172 1.569 1 94.56 92 THR A N 1
ATOM 717 C CA . THR A 1 92 ? 3.586 19.562 1.29 1 94.56 92 THR A CA 1
ATOM 718 C C . THR A 1 92 ? 4.695 20.609 1.362 1 94.56 92 THR A C 1
ATOM 720 O O . THR A 1 92 ? 5.82 20.297 1.761 1 94.56 92 THR A O 1
ATOM 723 N N . PHE A 1 93 ? 4.473 21.797 0.899 1 90.31 93 PHE A N 1
ATOM 724 C CA . PHE A 1 93 ? 5.492 22.828 0.754 1 90.31 93 PHE A CA 1
ATOM 725 C C . PHE A 1 93 ? 5.734 23.547 2.08 1 90.31 93 PHE A C 1
ATOM 727 O O . PHE A 1 93 ? 6.875 23.641 2.535 1 90.31 93 PHE A O 1
ATOM 734 N N . SER A 1 94 ? 4.68 23.938 2.805 1 91.38 94 SER A N 1
ATOM 735 C CA . SER A 1 94 ? 4.84 24.719 4.023 1 91.38 94 SER A CA 1
ATOM 736 C C . SER A 1 94 ? 5.035 23.812 5.238 1 91.38 94 SER A C 1
ATOM 738 O O . SER A 1 94 ? 5.543 24.266 6.273 1 91.38 94 SER A O 1
ATOM 740 N N . GLY A 1 95 ? 4.539 22.578 5.129 1 92.06 95 GLY A N 1
ATOM 741 C CA . GLY A 1 95 ? 4.602 21.641 6.25 1 92.06 95 GLY A CA 1
ATOM 742 C C . GLY A 1 95 ? 3.479 21.844 7.25 1 92.06 95 GLY A C 1
ATOM 743 O O . GLY A 1 95 ? 3.42 21.156 8.273 1 92.06 95 GLY A O 1
ATOM 744 N N . LYS A 1 96 ? 2.572 22.719 6.953 1 93.88 96 LYS A N 1
ATOM 745 C CA . LYS A 1 96 ? 1.489 23.016 7.887 1 93.88 96 LYS A CA 1
ATOM 746 C C . LYS A 1 96 ? 0.339 22.031 7.727 1 93.88 96 LYS A C 1
ATOM 748 O O . LYS A 1 96 ? 0.045 21.578 6.613 1 93.88 96 LYS A O 1
ATOM 753 N N . GLN A 1 97 ? -0.269 21.812 8.828 1 94.88 97 GLN A N 1
ATOM 754 C CA . GLN A 1 97 ? -1.471 20.984 8.805 1 94.88 97 GLN A CA 1
ATOM 755 C C . GLN A 1 97 ? -2.656 21.75 8.227 1 94.88 97 GLN A C 1
ATOM 757 O O . GLN A 1 97 ? -2.949 22.875 8.656 1 94.88 97 GLN A O 1
ATOM 762 N N . ILE A 1 98 ? -3.287 21.203 7.223 1 93.75 98 ILE A N 1
ATOM 763 C CA . ILE A 1 98 ? -4.457 21.797 6.582 1 93.75 98 ILE A CA 1
ATOM 764 C C . ILE A 1 98 ? -5.719 21.391 7.34 1 93.75 98 ILE A C 1
ATOM 766 O O . ILE A 1 98 ? -6.578 22.234 7.617 1 93.75 98 ILE A O 1
ATOM 770 N N . GLN A 1 99 ? -5.891 20.109 7.59 1 91.56 99 GLN A N 1
ATOM 771 C CA . GLN A 1 99 ? -7.066 19.547 8.242 1 91.56 99 GLN A CA 1
ATOM 772 C C . GLN A 1 99 ? -6.684 18.438 9.211 1 91.56 99 GLN A C 1
ATOM 774 O O . GLN A 1 99 ? -5.66 17.766 9.023 1 91.56 99 GLN A O 1
ATOM 779 N N . SER A 1 100 ? -7.418 18.234 10.258 1 92.06 100 SER A N 1
ATOM 780 C CA . SER A 1 100 ? -7.441 17.047 11.117 1 92.06 100 SER A CA 1
ATOM 781 C C . SER A 1 100 ? -8.805 16.359 11.07 1 92.06 100 SER A C 1
ATOM 783 O O . SER A 1 100 ? -9.82 16.969 11.391 1 92.06 100 SER A O 1
ATOM 785 N N . LEU A 1 101 ? -8.812 15.203 10.594 1 90.56 101 LEU A N 1
ATOM 786 C CA . LEU A 1 101 ? -10.039 14.422 10.5 1 90.56 101 LEU A CA 1
ATOM 787 C C . LEU A 1 101 ? -10.156 13.445 11.664 1 90.56 101 LEU A C 1
ATOM 789 O O . LEU A 1 101 ? -9.414 12.461 11.734 1 90.56 101 LEU A O 1
ATOM 793 N N . GLU A 1 102 ? -11.07 13.633 12.672 1 85.56 102 GLU A N 1
ATOM 794 C CA . GLU A 1 102 ? -10.992 13 13.984 1 85.56 102 GLU A CA 1
ATOM 795 C C . GLU A 1 102 ? -12.25 12.18 14.273 1 85.56 102 GLU A C 1
ATOM 797 O O . GLU A 1 102 ? -12.625 12 15.438 1 85.56 102 GLU A O 1
ATOM 802 N N . ASP A 1 103 ? -12.891 11.586 13.406 1 86.12 103 ASP A N 1
ATOM 803 C CA . ASP A 1 103 ? -14.156 10.922 13.703 1 86.12 103 ASP A CA 1
ATOM 804 C C . ASP A 1 103 ? -13.953 9.422 13.898 1 86.12 103 ASP A C 1
ATOM 806 O O . ASP A 1 103 ? -14.875 8.711 14.312 1 86.12 103 ASP A O 1
ATOM 810 N N . HIS A 1 104 ? -12.789 8.883 13.633 1 93.31 104 HIS A N 1
ATOM 811 C CA . HIS A 1 104 ? -12.531 7.488 13.961 1 93.31 104 HIS A CA 1
ATOM 812 C C . HIS A 1 104 ?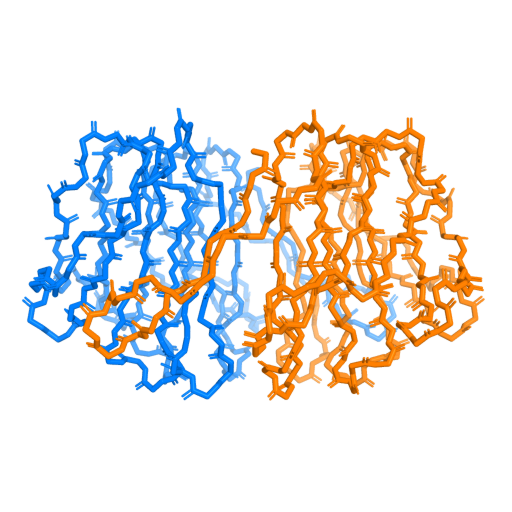 -12.383 7.297 15.469 1 93.31 104 HIS A C 1
ATOM 814 O O . HIS A 1 104 ? -11.891 8.188 16.172 1 93.31 104 HIS A O 1
ATOM 820 N N . SER A 1 105 ? -12.805 6.16 16.016 1 95.12 105 SER A N 1
ATOM 821 C CA . SER A 1 105 ? -12.688 5.852 17.438 1 95.12 105 SER A CA 1
ATOM 822 C C . SER A 1 105 ? -11.578 4.84 17.703 1 95.12 105 SER A C 1
ATOM 824 O O . SER A 1 105 ? -11.398 4.383 18.828 1 95.12 105 SER A O 1
ATOM 826 N N . GLY A 1 106 ? -10.836 4.398 16.734 1 96.25 106 GLY A N 1
ATOM 827 C CA . GLY A 1 106 ? -9.688 3.51 16.812 1 96.25 106 GLY A CA 1
ATOM 828 C C . GLY A 1 106 ? -8.586 3.873 15.836 1 96.25 106 GLY A C 1
ATOM 829 O O . GLY A 1 106 ? -8.719 4.816 15.055 1 96.25 106 GLY A O 1
ATOM 830 N N . PRO A 1 107 ? -7.473 3.102 15.961 1 96.12 107 PRO A N 1
ATOM 831 C CA . PRO A 1 107 ? -6.332 3.365 15.078 1 96.12 107 PRO A CA 1
ATOM 832 C C . PRO A 1 107 ? -6.719 3.396 13.602 1 96.12 107 PRO A C 1
ATOM 834 O O . PRO A 1 107 ? -7.523 2.574 13.156 1 96.12 107 PRO A O 1
ATOM 837 N N . VAL A 1 108 ? -6.227 4.324 12.898 1 97.31 108 VAL A N 1
ATOM 838 C CA . VAL A 1 108 ? -6.379 4.395 11.445 1 97.31 108 VAL A CA 1
ATOM 839 C C . VAL A 1 108 ? -5.262 3.602 10.766 1 97.31 108 VAL A C 1
ATOM 841 O O . VAL A 1 108 ? -4.086 3.934 10.906 1 97.31 108 VAL A O 1
ATOM 844 N N . ASN A 1 109 ? -5.598 2.621 9.945 1 95.69 109 ASN A N 1
ATOM 845 C CA . ASN A 1 109 ? -4.633 1.682 9.391 1 95.69 109 ASN A CA 1
ATOM 846 C C . ASN A 1 109 ? -4.238 2.061 7.965 1 95.69 109 ASN A C 1
ATOM 848 O O . ASN A 1 109 ? -3.102 1.834 7.547 1 95.69 109 ASN A O 1
ATOM 852 N N . SER A 1 110 ? -5.16 2.592 7.301 1 97 110 SER A N 1
ATOM 853 C CA . SER A 1 110 ? -4.949 2.871 5.887 1 97 110 SER A CA 1
ATOM 854 C C . SER A 1 110 ? -5.723 4.109 5.445 1 97 110 SER A C 1
ATOM 856 O O . SER A 1 110 ? -6.867 4.309 5.852 1 97 110 SER A O 1
ATOM 858 N N . VAL A 1 111 ? -5.074 4.938 4.578 1 97.5 111 VAL A N 1
ATOM 859 C CA . VAL A 1 111 ? -5.699 6.129 4.016 1 97.5 111 VAL A CA 1
ATOM 860 C C . VAL A 1 111 ? -5.387 6.223 2.525 1 97.5 111 VAL A C 1
ATOM 862 O O . VAL A 1 111 ? -4.336 5.762 2.074 1 97.5 111 VAL A O 1
ATOM 865 N N . GLN A 1 112 ? -6.254 6.793 1.842 1 97.88 112 GLN A N 1
ATOM 866 C CA . GLN A 1 112 ? -5.996 7.027 0.425 1 97.88 112 GLN A CA 1
ATOM 867 C C . GLN A 1 112 ? -6.793 8.219 -0.093 1 97.88 112 GLN A C 1
ATOM 869 O O . GLN A 1 112 ? -7.949 8.414 0.29 1 97.88 112 GLN A O 1
ATOM 874 N N . PHE A 1 113 ? -6.188 9.008 -1.027 1 97.25 113 PHE A N 1
ATOM 875 C CA . PHE A 1 113 ? -6.91 10 -1.814 1 97.25 113 PHE A CA 1
ATOM 876 C C . PHE A 1 113 ? -7.676 9.336 -2.951 1 97.25 113 PHE A C 1
ATOM 878 O O . PHE A 1 113 ? -7.219 8.344 -3.521 1 97.25 113 PHE A O 1
ATOM 885 N N . SER A 1 114 ? -8.781 10.008 -3.227 1 96.31 114 SER A N 1
ATOM 886 C CA . SER A 1 114 ? -9.383 9.688 -4.52 1 96.31 114 SER A CA 1
ATOM 887 C C . SER A 1 114 ? -8.492 10.156 -5.668 1 96.31 114 SER A C 1
ATOM 889 O O . SER A 1 114 ? -7.652 11.039 -5.492 1 96.31 114 SER A O 1
ATOM 891 N N . PRO A 1 115 ? -8.68 9.531 -6.859 1 94.75 115 PRO A N 1
ATOM 892 C CA . PRO A 1 115 ? -7.812 9.867 -7.988 1 94.75 115 PRO A CA 1
ATOM 893 C C . PRO A 1 115 ? -7.863 11.352 -8.352 1 94.75 115 PRO A C 1
ATOM 895 O O . PRO A 1 115 ? -6.887 11.898 -8.867 1 94.75 115 PRO A O 1
ATOM 898 N N . ASP A 1 116 ? -8.938 12.031 -8.156 1 94.81 116 ASP A N 1
ATOM 899 C CA . ASP A 1 116 ? -9.031 13.453 -8.477 1 94.81 116 ASP A CA 1
ATOM 900 C C . ASP A 1 116 ? -8.586 14.312 -7.301 1 94.81 116 ASP A C 1
ATOM 902 O O . ASP A 1 116 ? -8.539 15.539 -7.402 1 94.81 116 ASP A O 1
ATOM 906 N N . GLY A 1 117 ? -8.305 13.703 -6.141 1 96.06 117 GLY A N 1
ATOM 907 C CA . GLY A 1 117 ? -7.75 14.398 -4.992 1 96.06 117 GLY A CA 1
ATOM 908 C C . GLY A 1 117 ? -8.797 15.094 -4.145 1 96.06 117 GLY A C 1
ATOM 909 O O . GLY A 1 117 ? -8.469 15.805 -3.193 1 96.06 117 GLY A O 1
ATOM 910 N N . ASN A 1 118 ? -10.078 14.82 -4.441 1 95.19 118 ASN A N 1
ATOM 911 C CA . ASN A 1 118 ? -11.141 15.586 -3.805 1 95.19 118 ASN A CA 1
ATOM 912 C C . ASN A 1 118 ? -11.742 14.828 -2.627 1 95.19 118 ASN A C 1
ATOM 914 O O . ASN A 1 118 ? -12.469 15.414 -1.813 1 95.19 118 ASN A O 1
ATOM 918 N N . LYS A 1 119 ? -11.508 13.594 -2.568 1 95.81 119 LYS A N 1
ATOM 919 C CA . LYS A 1 119 ? -12.016 12.781 -1.468 1 95.81 119 LYS A CA 1
ATOM 920 C C . LYS A 1 119 ? -10.883 11.992 -0.805 1 95.81 119 LYS A C 1
ATOM 922 O O . LYS A 1 119 ? -9.805 11.852 -1.38 1 95.81 119 LYS A O 1
ATOM 927 N N . ILE A 1 120 ? -11.133 11.57 0.394 1 96.56 120 ILE A N 1
ATOM 928 C CA . ILE A 1 120 ? -10.242 10.727 1.185 1 96.56 120 ILE A CA 1
ATOM 929 C C . ILE A 1 120 ? -11.023 9.539 1.744 1 96.56 120 ILE A C 1
ATOM 931 O O . ILE A 1 120 ? -12.172 9.68 2.154 1 96.56 120 ILE A O 1
ATOM 935 N N . VAL A 1 121 ? -10.461 8.406 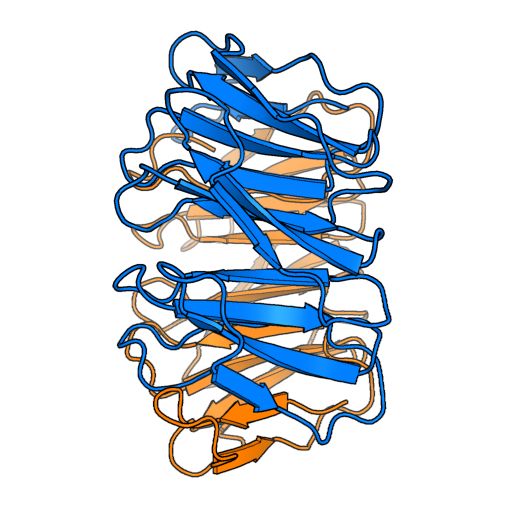1.728 1 97.06 121 VAL A N 1
ATOM 936 C CA . VAL A 1 121 ? -11.031 7.254 2.42 1 97.06 121 VAL A CA 1
ATOM 937 C C . VAL A 1 121 ? -10.055 6.758 3.486 1 97.06 121 VAL A C 1
ATOM 939 O O . VAL A 1 121 ? -8.836 6.824 3.303 1 97.06 121 VAL A O 1
ATOM 942 N N . SER A 1 122 ? -10.562 6.324 4.562 1 96.81 122 SER A N 1
ATOM 943 C CA . SER A 1 122 ? -9.766 5.793 5.664 1 96.81 122 SER A CA 1
ATOM 944 C C . SER A 1 122 ? -10.352 4.492 6.199 1 96.81 122 SER A C 1
ATOM 946 O O . SER A 1 122 ?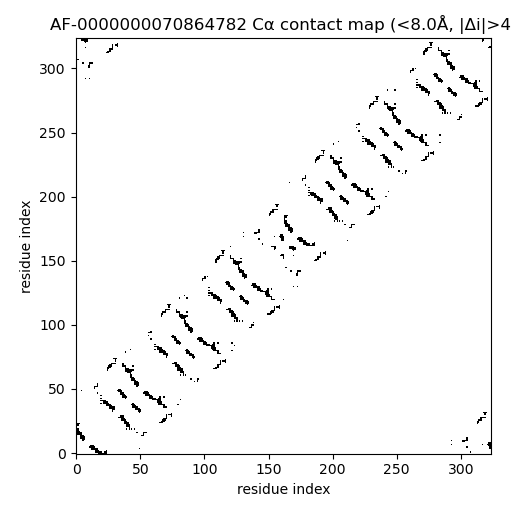 -11.57 4.332 6.246 1 96.81 122 SER A O 1
ATOM 948 N N . GLY A 1 123 ? -9.547 3.557 6.535 1 97 123 GLY A N 1
ATOM 949 C CA . GLY A 1 123 ? -9.914 2.326 7.223 1 97 123 GLY A CA 1
ATOM 950 C C . GLY A 1 123 ? -9.312 2.217 8.609 1 97 123 GLY A C 1
ATOM 951 O O . GLY A 1 123 ? -8.133 2.529 8.812 1 97 123 GLY A O 1
ATOM 952 N N . SER A 1 124 ? -10.078 1.83 9.5 1 97.19 124 SER A N 1
ATOM 953 C CA . SER A 1 124 ? -9.695 1.904 10.906 1 97.19 124 SER A CA 1
ATOM 954 C C . SER A 1 124 ? -9.945 0.582 11.625 1 97.19 124 SER A C 1
ATOM 956 O O . SER A 1 124 ? -10.758 -0.229 11.172 1 97.19 124 SER A O 1
ATOM 958 N N . SER A 1 125 ? -9.25 0.461 12.648 1 96.5 125 SER A N 1
ATOM 959 C CA . SER A 1 125 ? -9.461 -0.659 13.562 1 96.5 125 SER A CA 1
ATOM 960 C C . SER A 1 125 ? -10.812 -0.554 14.266 1 96.5 125 SER A C 1
ATOM 962 O O . SER A 1 125 ? -11.258 -1.504 14.914 1 96.5 125 SER A O 1
ATOM 964 N N . ASP A 1 126 ? -11.5 0.541 14.219 1 95.44 126 ASP A N 1
ATOM 965 C CA . ASP A 1 126 ? -12.836 0.675 14.797 1 95.44 126 ASP A CA 1
ATOM 966 C C . ASP A 1 126 ? -13.883 0.021 13.898 1 95.44 126 ASP A C 1
ATOM 968 O O . ASP A 1 126 ? -15.086 0.212 14.102 1 95.44 126 ASP A O 1
ATOM 972 N N . LYS A 1 127 ? -13.469 -0.639 12.906 1 94.19 127 LYS A N 1
ATOM 973 C CA . LYS A 1 127 ? -14.258 -1.5 12.039 1 94.19 127 LYS A CA 1
ATOM 974 C C . LYS A 1 127 ? -15.008 -0.682 10.984 1 94.19 127 LYS A C 1
ATOM 976 O O . LYS A 1 127 ? -15.922 -1.188 10.336 1 94.19 127 LYS A O 1
ATOM 981 N N . THR A 1 128 ? -14.609 0.54 10.844 1 94.19 128 THR A N 1
ATOM 982 C CA . THR A 1 128 ? -15.32 1.362 9.867 1 94.19 128 THR A CA 1
ATOM 983 C C . THR A 1 128 ? -14.359 1.908 8.812 1 94.19 128 THR A C 1
ATOM 985 O O . THR A 1 128 ? -13.156 2.012 9.062 1 94.19 128 THR A O 1
ATOM 988 N N . ILE A 1 129 ? -14.938 2.143 7.684 1 95.5 129 ILE A N 1
ATOM 989 C CA . ILE A 1 129 ? -14.344 3.01 6.672 1 95.5 129 ILE A CA 1
ATOM 990 C C . ILE A 1 129 ? -15.047 4.367 6.68 1 95.5 129 ILE A C 1
ATOM 992 O O . ILE A 1 129 ? -16.25 4.445 6.895 1 95.5 129 ILE A O 1
ATOM 996 N N . ARG A 1 130 ? -14.305 5.371 6.48 1 95.75 130 ARG A N 1
ATOM 997 C CA . ARG A 1 130 ? -14.914 6.691 6.391 1 95.75 130 ARG A CA 1
ATOM 998 C C . ARG A 1 130 ? -14.484 7.41 5.113 1 95.75 130 ARG A C 1
ATOM 1000 O O . ARG A 1 130 ? -13.328 7.309 4.699 1 95.75 130 ARG A O 1
ATOM 1007 N N . LEU A 1 131 ? -15.43 8.016 4.594 1 95.75 131 LEU A N 1
ATOM 1008 C CA . LEU A 1 131 ? -15.242 8.852 3.41 1 95.75 131 LEU A CA 1
ATOM 1009 C C . LEU A 1 131 ? -15.297 10.328 3.773 1 95.75 131 LEU A C 1
ATOM 1011 O O . LEU A 1 131 ? -16.219 10.773 4.473 1 95.75 131 LEU A O 1
ATOM 1015 N N . TRP A 1 132 ? -14.305 11.039 3.312 1 95.56 132 TRP A N 1
ATOM 1016 C CA . TRP A 1 132 ? -14.164 12.445 3.693 1 95.56 132 TRP A CA 1
ATOM 1017 C C . TRP A 1 132 ? -14.094 13.336 2.461 1 95.56 132 TRP A C 1
ATOM 1019 O O . TRP A 1 132 ? -13.578 12.922 1.418 1 95.56 132 TRP A O 1
ATOM 1029 N N . ASP A 1 133 ? -14.57 14.539 2.637 1 94.25 133 ASP A N 1
ATOM 1030 C CA . ASP A 1 133 ? -14.25 15.602 1.694 1 94.25 133 ASP A CA 1
ATOM 1031 C C . ASP A 1 133 ? -12.859 16.188 1.963 1 94.25 133 ASP A C 1
ATOM 1033 O O . ASP A 1 133 ? -12.602 16.703 3.051 1 94.25 133 ASP A O 1
ATOM 1037 N N . ALA A 1 134 ? -12.008 16.156 1.043 1 93.62 134 ALA A N 1
ATOM 1038 C CA . ALA A 1 134 ? -10.609 16.516 1.262 1 93.62 134 ALA A CA 1
ATOM 1039 C C . ALA A 1 134 ? -10.461 18.016 1.461 1 93.62 134 ALA A C 1
ATOM 1041 O O . ALA A 1 134 ? -9.516 18.484 2.102 1 93.62 134 ALA A O 1
ATOM 1042 N N . LEU A 1 135 ? -11.305 18.75 0.848 1 90.19 135 LEU A N 1
ATOM 1043 C CA . LEU A 1 135 ? -11.20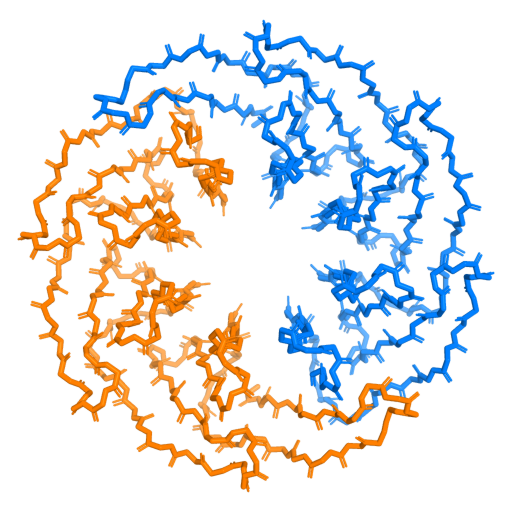3 20.203 0.915 1 90.19 135 LEU A CA 1
ATOM 1044 C C . LEU A 1 135 ? -11.719 20.719 2.252 1 90.19 135 LEU A C 1
ATOM 1046 O O . LEU A 1 135 ? -11.031 21.469 2.941 1 90.19 135 LEU A O 1
ATOM 1050 N N . SER A 1 136 ? -12.883 20.281 2.688 1 91.38 136 SER A N 1
ATOM 1051 C CA . SER A 1 136 ? -13.516 20.812 3.885 1 91.38 136 SER A CA 1
ATOM 1052 C C . SER A 1 136 ? -13.094 20.047 5.133 1 91.38 136 SER A C 1
ATOM 1054 O O . SER A 1 136 ? -13.203 20.547 6.25 1 91.38 136 SER A O 1
ATOM 1056 N N . GLY A 1 137 ? -12.664 18.797 4.93 1 91.56 137 GLY A N 1
ATOM 1057 C CA . GLY A 1 137 ? -12.328 17.938 6.047 1 91.56 137 GLY A CA 1
ATOM 1058 C C . GLY A 1 137 ? -13.547 17.297 6.691 1 91.56 137 GLY A C 1
ATOM 1059 O O . GLY A 1 137 ? -13.438 16.609 7.711 1 91.56 137 GLY A O 1
ATOM 1060 N N . LYS A 1 138 ? -14.695 17.5 6.078 1 93.06 138 LYS A N 1
ATOM 1061 C CA . LYS A 1 138 ? -15.922 16.938 6.645 1 93.06 138 LYS A CA 1
ATOM 1062 C C . LYS A 1 138 ? -16.109 15.492 6.203 1 93.06 138 LYS A C 1
ATOM 1064 O O . LYS A 1 138 ? -15.836 15.148 5.055 1 93.06 138 LYS A O 1
ATOM 1069 N N . GLN A 1 139 ? -16.656 14.781 7.137 1 94.19 139 GLN A N 1
ATOM 1070 C CA . GLN A 1 139 ? -17 13.406 6.801 1 94.19 139 GLN A CA 1
ATOM 1071 C C . GLN A 1 139 ? -18.219 13.352 5.875 1 94.19 139 GLN A C 1
ATOM 1073 O O . GLN A 1 139 ? -19.25 13.961 6.164 1 94.19 139 GLN A O 1
ATOM 1078 N N . ILE A 1 140 ? -18.109 12.758 4.754 1 92.81 140 ILE A N 1
ATOM 1079 C CA . ILE A 1 140 ? -19.203 12.555 3.816 1 92.81 140 ILE A CA 1
ATOM 1080 C C . ILE A 1 140 ? -20.094 11.398 4.285 1 92.81 140 ILE A C 1
ATOM 1082 O O . ILE A 1 140 ? -21.312 11.516 4.32 1 92.81 140 ILE A O 1
ATOM 1086 N N . GLN A 1 141 ? -19.516 10.266 4.66 1 93 141 GLN A N 1
ATOM 1087 C CA . GLN A 1 141 ? -20.25 9.07 5.051 1 93 141 GLN A CA 1
ATOM 1088 C C . GLN A 1 141 ? -19.391 8.141 5.898 1 93 141 GLN A C 1
ATOM 1090 O O . GLN A 1 141 ? -18.172 8.062 5.699 1 93 141 GLN A O 1
ATOM 1095 N N . SER A 1 142 ? -19.969 7.453 6.809 1 93.19 142 SER A N 1
ATOM 1096 C CA . SER A 1 142 ? -19.375 6.309 7.492 1 93.19 142 SER A CA 1
ATOM 1097 C C . SER A 1 142 ? -19.797 4.996 6.84 1 93.19 142 SER A C 1
ATOM 1099 O O . SER A 1 142 ? -20.984 4.707 6.719 1 93.19 142 SER A O 1
ATOM 1101 N N . LEU A 1 143 ? -18.922 4.32 6.316 1 92.25 143 LEU A N 1
ATOM 1102 C CA . LEU A 1 143 ? -19.172 3.041 5.66 1 92.25 143 LEU A CA 1
ATOM 1103 C C . LEU A 1 143 ? -19 1.885 6.641 1 92.25 143 LEU A C 1
ATOM 1105 O O . LEU A 1 143 ? -17.875 1.51 6.977 1 92.25 143 LEU A O 1
ATOM 1109 N N . GLU A 1 144 ? -20.125 1.316 7.055 1 91.25 144 GLU A N 1
ATOM 1110 C CA . GLU A 1 144 ? -20.156 0.338 8.141 1 91.25 144 GLU A CA 1
ATOM 1111 C C . GLU A 1 144 ? -20.484 -1.055 7.613 1 91.25 144 GLU A C 1
ATOM 1113 O O . GLU A 1 144 ? -20.875 -1.209 6.453 1 91.25 144 GLU A O 1
ATOM 1118 N N . GLY A 1 145 ? -20.234 -2.084 8.523 1 89.12 145 GLY A N 1
ATOM 1119 C CA . GLY A 1 145 ? -20.562 -3.451 8.148 1 89.12 145 GLY A CA 1
ATOM 1120 C C . GLY A 1 145 ? -19.469 -4.445 8.508 1 89.12 145 GLY A C 1
ATOM 1121 O O . GLY A 1 145 ? -19.75 -5.629 8.703 1 89.12 145 GLY A O 1
ATOM 1122 N N . HIS A 1 146 ? -18.234 -3.959 8.5 1 91.69 146 HIS A N 1
ATOM 1123 C CA . HIS A 1 146 ? -17.156 -4.848 8.914 1 91.69 146 HIS A CA 1
ATOM 1124 C C . HIS A 1 146 ? -17.312 -5.273 10.367 1 91.69 146 HIS A C 1
ATOM 1126 O O . HIS A 1 146 ? -17.781 -4.492 11.203 1 91.69 146 HIS A O 1
ATOM 1132 N N . LEU A 1 147 ? -16.938 -6.453 10.68 1 90.75 147 LEU A N 1
ATOM 1133 C CA . LEU A 1 147 ? -17.062 -6.992 12.023 1 90.75 147 LEU A CA 1
ATOM 1134 C C . LEU A 1 147 ? -15.711 -6.984 12.742 1 90.75 147 LEU A C 1
ATOM 1136 O O . LEU A 1 147 ? -15.625 -7.32 13.922 1 90.75 147 LEU A O 1
ATOM 1140 N N . SER A 1 148 ? -14.641 -6.691 12.031 1 92.5 148 SER A N 1
ATOM 1141 C CA . SER A 1 148 ? -13.289 -6.527 12.562 1 92.5 148 SER A CA 1
ATOM 1142 C C . SER A 1 148 ? -12.586 -5.344 11.906 1 92.5 148 SER A C 1
ATOM 1144 O O . SER A 1 148 ? -13.156 -4.672 11.047 1 92.5 148 SER A O 1
ATOM 1146 N N . GLY A 1 149 ? -11.367 -5.031 12.414 1 93.56 149 GLY A N 1
ATOM 1147 C CA . GLY A 1 149 ? -10.633 -3.879 11.922 1 93.56 149 GLY A CA 1
ATOM 1148 C C . GLY A 1 149 ? -10.414 -3.904 10.422 1 93.56 149 GLY A C 1
ATOM 1149 O O . GLY A 1 149 ? -10.219 -4.973 9.836 1 93.56 149 GLY A O 1
ATOM 1150 N N . VAL A 1 150 ? -10.398 -2.791 9.859 1 94.44 150 VAL A N 1
ATOM 1151 C CA . VAL A 1 150 ? -10.141 -2.629 8.43 1 94.44 150 VAL A CA 1
ATOM 1152 C C . VAL A 1 150 ? -8.641 -2.42 8.203 1 94.44 150 VAL A C 1
ATOM 1154 O O . VAL A 1 150 ? -8.055 -1.476 8.734 1 94.44 150 VAL A O 1
ATOM 1157 N N . THR A 1 151 ? -8.023 -3.232 7.344 1 92.56 151 THR A N 1
ATOM 1158 C CA . THR A 1 151 ? -6.574 -3.232 7.191 1 92.56 151 THR A CA 1
ATOM 1159 C C . THR A 1 151 ? -6.156 -2.367 6.004 1 92.56 151 THR A C 1
ATOM 1161 O O . THR A 1 151 ? -5.066 -1.786 6.008 1 92.56 151 THR A O 1
ATOM 1164 N N . SER A 1 152 ? -6.984 -2.377 5.012 1 95.06 152 SER A N 1
ATOM 1165 C CA . SER A 1 152 ? -6.621 -1.698 3.77 1 95.06 152 SER A CA 1
ATOM 1166 C C . SER A 1 152 ? -7.848 -1.102 3.088 1 95.06 152 SER A C 1
ATOM 1168 O O . SER A 1 152 ? -8.93 -1.693 3.117 1 95.06 152 SER A O 1
ATOM 1170 N N . VAL A 1 153 ? -7.684 0.107 2.488 1 96.06 153 VAL A N 1
ATOM 1171 C CA . VAL A 1 153 ? -8.727 0.759 1.699 1 96.06 153 VAL A CA 1
ATOM 1172 C C . VAL A 1 153 ? -8.141 1.25 0.378 1 96.06 153 VAL A C 1
ATOM 1174 O O . VAL A 1 153 ? -6.953 1.589 0.304 1 96.06 153 VAL A O 1
ATOM 1177 N N . GLN A 1 154 ? -8.938 1.272 -0.611 1 96.19 154 GLN A N 1
ATOM 1178 C CA . GLN A 1 154 ? -8.508 1.781 -1.908 1 96.19 154 GLN A CA 1
ATOM 1179 C C . GLN A 1 154 ? -9.688 2.338 -2.701 1 96.19 154 GLN A C 1
ATOM 1181 O O . GLN A 1 154 ? -10.789 1.793 -2.648 1 96.19 154 GLN A O 1
ATOM 1186 N N . PHE A 1 155 ? -9.422 3.373 -3.51 1 95.94 155 PHE A N 1
ATOM 1187 C CA . PHE A 1 155 ? -10.344 3.801 -4.562 1 95.94 155 PHE A CA 1
ATOM 1188 C C . PHE A 1 155 ? -10.086 3.027 -5.848 1 95.94 155 PHE A C 1
ATOM 1190 O O . PHE A 1 155 ? -8.945 2.66 -6.145 1 95.94 155 PHE A O 1
ATOM 1197 N N . SER A 1 156 ? -11.219 2.836 -6.535 1 95.38 156 SER A N 1
ATOM 1198 C CA . SER A 1 156 ? -11.031 2.402 -7.914 1 95.38 156 SER A CA 1
ATOM 1199 C C . SER A 1 156 ? -10.344 3.48 -8.75 1 95.38 156 SER A C 1
ATOM 1201 O O . SER A 1 156 ? -10.367 4.66 -8.383 1 95.38 156 SER A O 1
ATOM 1203 N N . PRO A 1 157 ? -9.695 3.092 -9.859 1 93.62 157 PRO A N 1
ATOM 1204 C CA . PRO A 1 157 ? -8.93 4.055 -10.656 1 93.62 157 PRO A CA 1
ATOM 1205 C C . PRO A 1 157 ? -9.781 5.219 -11.156 1 93.62 157 PRO A C 1
ATOM 1207 O O . PRO A 1 157 ? -9.281 6.332 -11.312 1 93.62 157 PRO A O 1
ATOM 1210 N N . ASP A 1 158 ? -11.023 5.016 -11.438 1 93.69 158 ASP A N 1
ATOM 1211 C CA . ASP A 1 158 ? -11.891 6.078 -11.938 1 93.69 158 ASP A CA 1
ATOM 1212 C C . ASP A 1 158 ? -12.508 6.867 -10.781 1 93.69 158 ASP A C 1
ATOM 1214 O O . ASP A 1 158 ? -13.219 7.852 -11 1 93.69 158 ASP A O 1
ATOM 1218 N N . GLY A 1 159 ? -12.312 6.41 -9.531 1 95.19 159 GLY A N 1
ATOM 1219 C CA . GLY A 1 159 ? -12.742 7.133 -8.344 1 95.19 159 GLY A CA 1
ATOM 1220 C C . GLY A 1 159 ? -14.203 6.898 -7.992 1 95.19 159 GLY A C 1
ATOM 1221 O O . GLY A 1 159 ? -14.734 7.539 -7.086 1 95.19 159 GLY A O 1
ATOM 1222 N N . ASN A 1 160 ? -14.836 5.949 -8.672 1 94.69 160 ASN A N 1
ATOM 1223 C CA . ASN A 1 160 ? -16.266 5.777 -8.5 1 94.69 160 ASN A CA 1
ATOM 1224 C C . ASN A 1 160 ? -16.594 4.711 -7.457 1 94.69 160 ASN A C 1
ATOM 1226 O O . ASN A 1 160 ? -17.734 4.609 -6.996 1 94.69 160 ASN A O 1
ATOM 1230 N N . LYS A 1 161 ? -15.625 3.938 -7.102 1 95.75 161 LYS A N 1
ATOM 1231 C CA . LYS A 1 161 ? -15.812 2.891 -6.102 1 95.75 161 LYS A CA 1
ATOM 1232 C C . LYS A 1 161 ? -14.734 2.963 -5.023 1 95.75 161 LYS A C 1
ATOM 1234 O O . LYS A 1 161 ? -13.672 3.551 -5.238 1 95.75 161 LYS A O 1
ATOM 1239 N N . ILE A 1 162 ? -15.078 2.498 -3.891 1 96.31 162 ILE A N 1
ATOM 1240 C CA . ILE A 1 162 ? -14.164 2.246 -2.785 1 96.31 162 ILE A CA 1
ATOM 1241 C C . ILE A 1 162 ? -14.125 0.751 -2.475 1 96.31 162 ILE A C 1
ATOM 1243 O O . ILE A 1 162 ? -15.164 0.139 -2.217 1 96.31 162 ILE A O 1
ATOM 1247 N N . LYS B 1 1 ? -12.336 -11.016 7.121 1 90.31 1 LYS B N 1
ATOM 1248 C CA . LYS B 1 1 ? -12.555 -12.133 6.211 1 90.31 1 LYS B CA 1
ATOM 1249 C C . LYS B 1 1 ? -13.273 -11.68 4.941 1 90.31 1 LYS B C 1
ATOM 1251 O O . LYS B 1 1 ? -13.383 -12.445 3.982 1 90.31 1 LYS B O 1
ATOM 1256 N N . THR B 1 2 ? -13.633 -10.414 4.938 1 93.19 2 THR B N 1
ATOM 1257 C CA . THR B 1 2 ? -14.484 -9.938 3.854 1 93.19 2 THR B CA 1
ATOM 1258 C C . THR B 1 2 ? -13.922 -8.656 3.248 1 93.19 2 THR B C 1
ATOM 1260 O O . THR B 1 2 ? -13.156 -7.938 3.898 1 93.19 2 THR B O 1
ATOM 1263 N N . ILE B 1 3 ? -14.242 -8.516 1.979 1 95.19 3 ILE B N 1
ATOM 1264 C CA . ILE B 1 3 ? -14.047 -7.242 1.293 1 95.19 3 ILE B CA 1
ATOM 1265 C C . ILE B 1 3 ? -15.398 -6.598 1.012 1 95.19 3 ILE B C 1
ATOM 1267 O O . ILE B 1 3 ? -16.359 -7.285 0.634 1 95.19 3 ILE B O 1
ATOM 1271 N N . ARG B 1 4 ? -15.484 -5.328 1.192 1 96 4 ARG B N 1
ATOM 1272 C CA . ARG B 1 4 ? -16.734 -4.625 0.884 1 96 4 ARG B CA 1
ATOM 1273 C C . ARG B 1 4 ? -16.484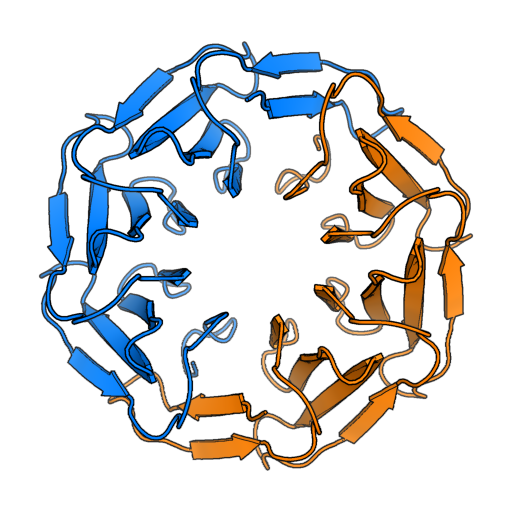 -3.529 -0.151 1 96 4 ARG B C 1
ATOM 1275 O O . ARG B 1 4 ? -15.469 -2.842 -0.112 1 96 4 ARG B O 1
ATOM 1282 N N . LEU B 1 5 ? -17.422 -3.473 -1.021 1 96 5 LEU B N 1
ATOM 1283 C CA . LEU B 1 5 ? -17.391 -2.5 -2.107 1 96 5 LEU B CA 1
ATOM 1284 C C . LEU B 1 5 ? -18.484 -1.446 -1.931 1 96 5 LEU B C 1
ATOM 1286 O O . LEU B 1 5 ? -19.641 -1.781 -1.648 1 96 5 LEU B O 1
ATOM 1290 N N . TRP B 1 6 ? -18.156 -0.218 -2.039 1 96.19 6 TRP B N 1
ATOM 1291 C CA . TRP B 1 6 ? -19.078 0.898 -1.896 1 96.19 6 TRP B CA 1
ATOM 1292 C C . TRP B 1 6 ? -19.047 1.801 -3.125 1 96.19 6 TRP B C 1
ATOM 1294 O O . TRP B 1 6 ? -18.016 1.91 -3.787 1 96.19 6 TRP B O 1
ATOM 1304 N N . ASP B 1 7 ? -20.172 2.461 -3.422 1 94.62 7 ASP B N 1
ATOM 1305 C CA . ASP B 1 7 ? -20.188 3.6 -4.332 1 94.62 7 ASP B CA 1
ATOM 1306 C C . ASP B 1 7 ? -19.531 4.824 -3.701 1 94.62 7 ASP B C 1
ATOM 1308 O O . ASP B 1 7 ? -19.891 5.227 -2.594 1 94.62 7 ASP B O 1
ATOM 1312 N N . ALA B 1 8 ? -18.625 5.402 -4.305 1 93.62 8 ALA B N 1
ATOM 1313 C CA . ALA B 1 8 ? -17.812 6.457 -3.713 1 93.62 8 ALA B CA 1
ATOM 1314 C C . ALA B 1 8 ? -18.578 7.777 -3.664 1 93.62 8 ALA B C 1
ATOM 1316 O O . ALA B 1 8 ? -18.141 8.727 -3.004 1 93.62 8 ALA B O 1
ATOM 1317 N N . SER B 1 9 ? -19.609 7.926 -4.418 1 88.75 9 SER B N 1
ATOM 1318 C CA . SER B 1 9 ? -20.359 9.18 -4.453 1 88.75 9 SER B CA 1
ATOM 1319 C C . SER B 1 9 ? -21.047 9.453 -3.119 1 88.75 9 SER B C 1
ATOM 1321 O O . SER B 1 9 ? -20.781 10.477 -2.48 1 88.75 9 SER B O 1
ATOM 1323 N N . PHE B 1 10 ? -21.906 8.461 -2.59 1 84.19 10 PHE B N 1
ATOM 1324 C CA . PHE B 1 10 ? -22.656 8.719 -1.361 1 84.19 10 PHE B CA 1
ATOM 1325 C C . PHE B 1 10 ? -22.344 7.652 -0.315 1 84.19 10 PHE B C 1
ATOM 1327 O O . PHE B 1 10 ? -22.828 7.734 0.819 1 84.19 10 PHE B O 1
ATOM 1334 N N . GLY B 1 11 ? -21.547 6.641 -0.698 1 87.75 11 GLY B N 1
ATOM 1335 C CA . GLY B 1 11 ? -21.109 5.66 0.28 1 87.75 11 GLY B CA 1
ATOM 1336 C C . GLY B 1 11 ? -22.078 4.504 0.442 1 87.75 11 GLY B C 1
ATOM 1337 O O . GLY B 1 11 ? -22.188 3.924 1.525 1 87.75 11 GLY B O 1
ATOM 1338 N N . LYS B 1 12 ? -22.859 4.258 -0.578 1 91.31 12 LYS B N 1
ATOM 1339 C CA . LYS B 1 12 ? -23.734 3.09 -0.53 1 91.31 12 LYS B CA 1
ATOM 1340 C C . LYS B 1 12 ? -22.969 1.806 -0.805 1 91.31 12 LYS B C 1
ATOM 1342 O O . LYS B 1 12 ? -22.156 1.746 -1.742 1 91.31 12 LYS B O 1
ATOM 1347 N N . GLN B 1 13 ? -23.234 0.845 0.002 1 93.62 13 GLN B N 1
ATOM 1348 C CA . GLN B 1 13 ? -22.562 -0.43 -0.227 1 93.62 13 GLN B CA 1
ATOM 1349 C C . GLN B 1 13 ? -23.094 -1.112 -1.484 1 93.62 13 GLN B C 1
ATOM 1351 O O . GLN B 1 13 ? -24.312 -1.172 -1.702 1 93.62 13 GLN B O 1
ATOM 1356 N N . ILE B 1 14 ? -22.281 -1.581 -2.326 1 94.44 14 ILE B N 1
ATOM 1357 C CA . ILE B 1 14 ? -22.625 -2.273 -3.562 1 94.44 14 ILE B CA 1
ATOM 1358 C C . ILE B 1 14 ? -22.594 -3.783 -3.334 1 94.44 14 ILE B C 1
ATOM 1360 O O . ILE B 1 14 ? -23.594 -4.473 -3.594 1 94.44 14 ILE B O 1
ATOM 1364 N N . HIS B 1 15 ? -21.438 -4.285 -2.854 1 93.94 15 HIS B N 1
ATOM 1365 C CA . HIS B 1 15 ? -21.266 -5.723 -2.68 1 93.94 15 HIS B CA 1
ATOM 1366 C C . HIS B 1 15 ? -20.484 -6.035 -1.406 1 93.94 15 HIS B C 1
ATOM 1368 O O . HIS B 1 15 ? -19.75 -5.188 -0.895 1 93.94 15 HIS B O 1
ATOM 1374 N N . SER B 1 16 ? -20.719 -7.18 -0.831 1 94.56 16 SER B N 1
ATOM 1375 C CA . SER B 1 16 ? -19.844 -7.855 0.118 1 94.56 16 SER B CA 1
ATOM 1376 C C . SER B 1 16 ? -19.203 -9.086 -0.508 1 94.56 16 SER B C 1
ATOM 1378 O O . SER B 1 16 ? -19.891 -10 -0.959 1 94.56 16 SER B O 1
ATOM 1380 N N . LEU B 1 17 ? -17.938 -9.031 -0.657 1 94.94 17 LEU B N 1
ATOM 1381 C CA . LEU B 1 17 ? -17.188 -10.117 -1.271 1 94.94 17 LEU B CA 1
ATOM 1382 C C . LEU B 1 17 ? -16.703 -11.109 -0.219 1 94.94 17 LEU B C 1
ATOM 1384 O O . LEU B 1 17 ? -15.727 -10.859 0.484 1 94.94 17 LEU B O 1
ATOM 1388 N N . GLU B 1 18 ? -17.375 -12.234 -0.177 1 94 18 GLU B N 1
ATOM 1389 C CA . GLU B 1 18 ? -17.141 -13.242 0.849 1 94 18 GLU B CA 1
ATOM 1390 C C . GLU B 1 18 ? -16.484 -14.484 0.257 1 94 18 GLU B C 1
ATOM 1392 O O . GLU B 1 18 ? -16.844 -14.93 -0.833 1 94 18 GLU B O 1
ATOM 1397 N N . GLY B 1 19 ? -15.5 -15.008 1.007 1 91.94 19 GLY B N 1
ATOM 1398 C CA . GLY B 1 19 ? -14.875 -16.219 0.521 1 91.94 19 GLY B CA 1
ATOM 1399 C C . GLY B 1 19 ? -13.594 -16.562 1.251 1 91.94 19 GLY B C 1
ATOM 1400 O O . GLY B 1 19 ? -13.266 -17.75 1.426 1 91.94 19 GLY B O 1
ATOM 1401 N N . HIS B 1 20 ? -12.836 -15.547 1.642 1 93.88 20 HIS B N 1
ATOM 1402 C CA . HIS B 1 20 ? -11.641 -15.805 2.439 1 93.88 20 HIS B CA 1
ATOM 1403 C C . HIS B 1 20 ? -12.008 -16.422 3.783 1 93.88 20 HIS B C 1
ATOM 1405 O O . HIS B 1 20 ? -13.078 -16.156 4.328 1 93.88 20 HIS B O 1
ATOM 1411 N N . SER B 1 21 ? -11.141 -17.266 4.34 1 95 21 SER B N 1
ATOM 1412 C CA . SER B 1 21 ? -11.406 -17.922 5.609 1 95 21 SER B CA 1
ATOM 1413 C C . SER B 1 21 ? -10.562 -17.328 6.734 1 95 21 SER B C 1
ATOM 1415 O O . SER B 1 21 ? -10.555 -17.844 7.852 1 95 21 SER B O 1
ATOM 1417 N N . SER B 1 22 ? -9.789 -16.375 6.484 1 95.75 22 SER B N 1
ATOM 1418 C CA . SER B 1 22 ? -8.992 -15.609 7.43 1 95.75 22 SER B CA 1
ATOM 1419 C C . SER B 1 22 ? -8.953 -14.133 7.047 1 95.75 22 SER B C 1
ATOM 1421 O O . SER B 1 22 ? -9.641 -13.711 6.109 1 95.75 22 SER B O 1
ATOM 1423 N N . TYR B 1 23 ? -8.266 -13.312 7.828 1 93.88 23 TYR B N 1
ATOM 1424 C CA . TYR B 1 23 ? -8.242 -11.867 7.613 1 93.88 23 TYR B CA 1
ATOM 1425 C C . TYR B 1 23 ? -7.672 -11.531 6.242 1 93.88 23 TYR B C 1
ATOM 1427 O O . TYR B 1 23 ? -6.781 -12.219 5.742 1 93.88 23 TYR B O 1
ATOM 1435 N N . VAL B 1 24 ? -8.211 -10.508 5.66 1 95.88 24 VAL B N 1
ATOM 1436 C CA . VAL B 1 24 ? -7.703 -9.961 4.406 1 95.88 24 VAL B CA 1
ATOM 1437 C C . VAL B 1 24 ? -6.566 -8.984 4.691 1 95.88 24 VAL B C 1
ATOM 1439 O O . VAL B 1 24 ? -6.711 -8.078 5.512 1 95.88 24 VAL B O 1
ATOM 1442 N N . THR B 1 25 ? -5.441 -9.133 4.004 1 94.81 25 THR B N 1
ATOM 1443 C CA . THR B 1 25 ? -4.23 -8.375 4.305 1 94.81 25 THR B CA 1
ATOM 1444 C C . THR B 1 25 ? -4.02 -7.258 3.291 1 94.81 25 THR B C 1
ATOM 1446 O O . THR B 1 25 ? -3.424 -6.227 3.609 1 94.81 25 THR B O 1
ATOM 1449 N N . SER B 1 26 ? -4.422 -7.504 2.129 1 96.25 26 SER B N 1
ATOM 1450 C CA . SER B 1 26 ? -4.145 -6.59 1.024 1 96.25 26 SER B CA 1
ATOM 1451 C C . SER B 1 26 ? -5.199 -6.711 -0.071 1 96.25 26 SER B C 1
ATOM 1453 O O . SER B 1 26 ? -5.699 -7.801 -0.343 1 96.25 26 SER B O 1
ATOM 1455 N N . ILE B 1 27 ? -5.504 -5.547 -0.72 1 97.06 27 ILE B N 1
ATOM 1456 C CA . ILE B 1 27 ? -6.434 -5.5 -1.846 1 97.06 27 ILE B CA 1
ATOM 1457 C C . ILE B 1 27 ? -5.898 -4.551 -2.914 1 97.06 27 ILE B C 1
ATOM 1459 O O . ILE B 1 27 ? -5.086 -3.668 -2.621 1 97.06 27 ILE B O 1
ATOM 1463 N N . GLN B 1 28 ? -6.312 -4.754 -4.062 1 97.81 28 GLN B N 1
ATOM 1464 C CA . GLN B 1 28 ? -6.055 -3.787 -5.121 1 97.81 28 GLN B CA 1
ATOM 1465 C C . GLN B 1 28 ? -7.078 -3.914 -6.246 1 97.81 28 GLN B C 1
ATOM 1467 O O . GLN B 1 28 ? -7.426 -5.023 -6.652 1 97.81 28 GLN B O 1
ATOM 1472 N N . PHE B 1 29 ? -7.555 -2.779 -6.781 1 97.75 29 PHE B N 1
ATOM 1473 C CA . PHE B 1 29 ? -8.328 -2.779 -8.016 1 97.75 29 PHE B CA 1
ATOM 1474 C C . PHE B 1 29 ? -7.43 -3.045 -9.219 1 97.75 29 PHE B C 1
ATOM 1476 O O . PHE B 1 29 ? -6.27 -2.633 -9.234 1 97.75 29 PHE B O 1
ATOM 1483 N N . SER B 1 30 ? -8.055 -3.691 -10.195 1 96.81 30 SER B N 1
ATOM 1484 C CA . SER B 1 30 ? -7.363 -3.764 -11.477 1 96.81 30 SER B CA 1
ATOM 1485 C C . SER B 1 30 ? -7.262 -2.391 -12.133 1 96.81 30 SER B C 1
ATOM 1487 O O . SER B 1 30 ? -8.016 -1.477 -11.789 1 96.81 30 SER B O 1
ATOM 1489 N N . PRO B 1 31 ? -6.316 -2.219 -13.039 1 94.56 31 PRO B N 1
ATOM 1490 C CA . PRO B 1 31 ? -6.121 -0.906 -13.656 1 94.56 31 PRO B CA 1
ATOM 1491 C C . PRO B 1 31 ? -7.383 -0.382 -14.344 1 94.56 31 PRO B C 1
ATOM 1493 O O . PRO B 1 31 ? -7.609 0.83 -14.383 1 94.56 31 PRO B O 1
ATOM 1496 N N . ASP B 1 32 ? -8.195 -1.189 -14.844 1 95 32 ASP B N 1
ATOM 1497 C CA . ASP B 1 32 ? -9.414 -0.752 -15.523 1 95 32 ASP B CA 1
ATOM 1498 C C . ASP B 1 32 ? -10.578 -0.637 -14.539 1 95 32 ASP B C 1
ATOM 1500 O O . ASP B 1 32 ? -11.68 -0.235 -14.922 1 95 32 ASP B O 1
ATOM 1504 N N . GLY B 1 33 ? -10.383 -1.111 -13.305 1 96.19 33 GLY B N 1
ATOM 1505 C CA . GLY B 1 33 ? -11.367 -0.931 -12.242 1 96.19 33 GLY B CA 1
ATOM 1506 C C . GLY B 1 33 ? -12.43 -2.01 -12.227 1 96.19 33 GLY B C 1
ATOM 1507 O O . GLY B 1 33 ? -13.359 -1.964 -11.414 1 96.19 33 GLY B O 1
ATOM 1508 N N . ASN B 1 34 ? -12.297 -3.01 -13.078 1 96.06 34 ASN B N 1
ATOM 1509 C CA . ASN B 1 34 ? -13.367 -3.988 -13.25 1 96.06 34 ASN B CA 1
ATOM 1510 C C . ASN B 1 34 ? -13.164 -5.203 -12.352 1 96.06 34 ASN B C 1
ATOM 1512 O O . ASN B 1 34 ? -14.086 -6.008 -12.172 1 96.06 34 ASN B O 1
ATOM 1516 N N . ARG B 1 35 ? -12.008 -5.363 -11.805 1 97.06 35 ARG B N 1
ATOM 1517 C CA . ARG B 1 35 ? -11.703 -6.496 -10.938 1 97.06 35 ARG B CA 1
ATOM 1518 C C . ARG B 1 35 ? -10.992 -6.039 -9.672 1 97.06 35 ARG B C 1
ATOM 1520 O O . ARG B 1 35 ? -10.477 -4.922 -9.609 1 97.06 35 ARG B O 1
ATOM 1527 N N . ILE B 1 36 ? -11.008 -6.852 -8.633 1 97.69 36 ILE B N 1
ATOM 1528 C CA . ILE B 1 36 ? -10.32 -6.648 -7.359 1 97.69 36 ILE B CA 1
ATOM 1529 C C . ILE B 1 36 ? -9.539 -7.906 -6.992 1 97.69 36 ILE B C 1
ATOM 1531 O O . ILE B 1 36 ? -10.062 -9.016 -7.062 1 97.69 36 ILE B O 1
ATOM 1535 N N . VAL B 1 37 ? -8.281 -7.754 -6.676 1 97.94 37 VAL B N 1
ATOM 1536 C CA . VAL B 1 37 ? -7.504 -8.875 -6.156 1 97.94 37 VAL B CA 1
ATOM 1537 C C . VAL B 1 37 ? -7.293 -8.703 -4.652 1 97.94 37 VAL B C 1
ATOM 1539 O O . VAL B 1 37 ? -7.125 -7.582 -4.168 1 97.94 37 VAL B O 1
ATOM 1542 N N . SER B 1 38 ? -7.348 -9.781 -3.928 1 97.75 38 SER B N 1
ATOM 1543 C CA . SER B 1 38 ? -7.152 -9.742 -2.482 1 97.75 38 SER B CA 1
ATOM 1544 C C . SER B 1 38 ? -6.223 -10.859 -2.02 1 97.75 38 SER B C 1
ATOM 1546 O O . SER B 1 38 ? -6.25 -11.961 -2.568 1 97.75 38 SER B O 1
ATOM 1548 N N . GLY B 1 39 ? -5.348 -10.578 -1.097 1 97.62 39 GLY B N 1
ATOM 1549 C CA . GLY B 1 39 ? -4.562 -11.547 -0.347 1 97.62 39 GLY B CA 1
ATOM 1550 C C . GLY B 1 39 ? -5.02 -11.695 1.092 1 97.62 39 GLY B C 1
ATOM 1551 O O . GLY B 1 39 ? -5.578 -10.766 1.673 1 97.62 39 GLY B O 1
ATOM 1552 N N . SER B 1 40 ? -4.75 -12.836 1.612 1 97.44 40 SER B N 1
ATOM 1553 C CA . SER B 1 40 ? -5.328 -13.133 2.918 1 97.44 40 SER B CA 1
ATOM 1554 C C . SER B 1 40 ? -4.375 -13.977 3.76 1 97.44 40 SER B C 1
ATOM 1556 O O . SER B 1 40 ? -3.443 -14.594 3.229 1 97.44 40 SER B O 1
ATOM 1558 N N . GLY B 1 41 ? -4.684 -13.977 5 1 96.56 41 GLY B N 1
ATOM 1559 C CA . GLY B 1 41 ? -4.02 -14.867 5.938 1 96.56 41 GLY B CA 1
ATOM 1560 C C . GLY B 1 41 ? -4.395 -16.328 5.742 1 96.56 41 GLY B C 1
ATOM 1561 O O . GLY B 1 41 ? -3.799 -17.219 6.355 1 96.56 41 GLY B O 1
ATOM 1562 N N . ASP B 1 42 ? -5.402 -16.672 4.926 1 96.38 42 ASP B N 1
ATOM 1563 C CA . ASP B 1 42 ? -5.785 -18.047 4.645 1 96.38 42 ASP B CA 1
ATOM 1564 C C . ASP B 1 42 ? -4.891 -18.656 3.566 1 96.38 42 ASP B C 1
ATOM 1566 O O . ASP B 1 42 ? -5.207 -19.719 3.016 1 96.38 42 ASP B O 1
ATOM 1570 N N . ASN B 1 43 ? -3.844 -17.938 3.193 1 96.69 43 ASN B N 1
ATOM 1571 C CA . ASN B 1 43 ? -2.793 -18.359 2.273 1 96.69 43 ASN B CA 1
ATOM 1572 C C . ASN B 1 43 ? -3.25 -18.266 0.821 1 96.69 43 ASN B C 1
ATOM 1574 O O . ASN B 1 43 ? -2.551 -18.734 -0.084 1 96.69 43 ASN B O 1
ATOM 1578 N N . ASN B 1 44 ? -4.43 -17.688 0.609 1 95.56 44 ASN B N 1
ATOM 1579 C CA . ASN B 1 44 ? -4.973 -17.672 -0.745 1 95.56 44 ASN B CA 1
ATOM 1580 C C . ASN B 1 44 ? -5.094 -16.25 -1.283 1 95.56 44 ASN B C 1
ATOM 1582 O O . ASN B 1 44 ? -5.156 -15.289 -0.51 1 95.56 44 ASN B O 1
ATOM 1586 N N . ILE B 1 45 ? -5.055 -16.172 -2.562 1 97.19 45 ILE B N 1
ATOM 1587 C CA . ILE B 1 45 ? -5.398 -14.969 -3.318 1 97.19 45 ILE B CA 1
ATOM 1588 C C . ILE B 1 45 ? -6.73 -15.172 -4.039 1 97.19 45 ILE B C 1
ATOM 1590 O O . ILE B 1 45 ? -7 -16.266 -4.559 1 97.19 45 ILE B O 1
ATOM 1594 N N . ARG B 1 46 ? -7.504 -14.156 -4.086 1 97.25 46 ARG B N 1
ATOM 1595 C CA . ARG B 1 46 ? -8.773 -14.25 -4.797 1 97.25 46 ARG B CA 1
ATOM 1596 C C . ARG B 1 46 ? -8.977 -13.055 -5.719 1 97.25 46 ARG B C 1
ATOM 1598 O O . ARG B 1 46 ? -8.547 -11.938 -5.402 1 97.25 46 ARG B O 1
ATOM 1605 N N . LEU B 1 47 ? -9.555 -13.367 -6.809 1 97.56 47 LEU B N 1
ATOM 1606 C CA . LEU B 1 47 ? -9.93 -12.367 -7.805 1 97.56 47 LEU B CA 1
ATOM 1607 C C . LEU B 1 47 ? -11.445 -12.219 -7.883 1 97.56 47 LEU B C 1
ATOM 1609 O O . LEU B 1 47 ? -12.164 -13.219 -7.98 1 97.56 47 LEU B O 1
ATOM 1613 N N . TRP B 1 48 ? -11.867 -10.992 -7.875 1 97.25 48 TRP B N 1
ATOM 1614 C CA . TRP B 1 48 ? -13.297 -10.703 -7.828 1 97.25 48 TRP B CA 1
ATOM 1615 C C . TRP B 1 48 ? -13.719 -9.828 -9.008 1 97.25 48 TRP B C 1
ATOM 1617 O O . TRP B 1 48 ? -12.945 -8.984 -9.461 1 97.25 48 TRP B O 1
ATOM 1627 N N . ASP B 1 49 ? -14.93 -10.047 -9.484 1 96.62 49 ASP B N 1
ATOM 1628 C CA . ASP B 1 49 ? -15.57 -9.109 -10.406 1 96.62 49 ASP B CA 1
ATOM 1629 C C . ASP B 1 49 ? -16.172 -7.93 -9.648 1 96.62 49 ASP B C 1
ATOM 1631 O O . ASP B 1 49 ? -17.062 -8.109 -8.812 1 96.62 49 ASP B O 1
ATOM 1635 N N . ALA B 1 50 ? -15.797 -6.77 -9.93 1 95.06 50 ALA B N 1
ATOM 1636 C CA . ALA B 1 50 ? -16.203 -5.598 -9.156 1 95.06 50 ALA B CA 1
ATOM 1637 C C . ALA B 1 50 ? -17.656 -5.234 -9.445 1 95.06 50 ALA B C 1
ATOM 1639 O O . ALA B 1 50 ? -18.312 -4.555 -8.648 1 95.06 50 ALA B O 1
ATOM 1640 N N . SER B 1 51 ? -18.141 -5.555 -10.586 1 94.06 51 SER B N 1
ATOM 1641 C CA . SER B 1 51 ? -19.516 -5.227 -10.961 1 94.06 51 SER B CA 1
ATOM 1642 C C . SER B 1 51 ? -20.5 -6.18 -10.312 1 94.06 51 SER B C 1
ATOM 1644 O O . SER B 1 51 ? -21.5 -5.742 -9.719 1 94.06 51 SER B O 1
ATOM 1646 N N . SER B 1 52 ? -20.25 -7.527 -10.352 1 94.44 52 SER B N 1
ATOM 1647 C CA . SER B 1 52 ? -21.203 -8.523 -9.875 1 94.44 52 SER B CA 1
ATOM 1648 C C . SER B 1 52 ? -20.922 -8.898 -8.422 1 94.44 52 SER B C 1
ATOM 1650 O O . SER B 1 52 ? -21.797 -9.445 -7.742 1 94.44 52 SER B O 1
ATOM 1652 N N . GLY B 1 53 ? -19.656 -8.672 -8.016 1 94.62 53 GLY B N 1
ATOM 1653 C CA . GLY B 1 53 ? -19.25 -9.07 -6.68 1 94.62 53 GLY B CA 1
ATOM 1654 C C . GLY B 1 53 ? -18.906 -10.547 -6.582 1 94.62 53 GLY B C 1
ATOM 1655 O O . GLY B 1 53 ? -18.641 -11.055 -5.492 1 94.62 53 GLY B O 1
ATOM 1656 N N . LYS B 1 54 ? -18.859 -11.227 -7.68 1 95.75 54 LYS B N 1
ATOM 1657 C CA . LYS B 1 54 ? -18.594 -12.656 -7.664 1 95.75 54 LYS B CA 1
ATOM 1658 C C . LYS B 1 54 ? -17.094 -12.938 -7.777 1 95.75 54 LYS B C 1
ATOM 1660 O O . LYS B 1 54 ? -16.375 -12.18 -8.43 1 95.75 54 LYS B O 1
ATOM 1665 N N . GLN B 1 55 ? -16.75 -14.016 -7.168 1 95.75 55 GLN B N 1
ATOM 1666 C CA . GLN B 1 55 ? -15.375 -14.469 -7.32 1 95.75 55 GLN B CA 1
ATOM 1667 C C . GLN B 1 55 ? -15.125 -15.023 -8.719 1 95.75 55 GLN B C 1
ATOM 1669 O O . GLN B 1 55 ? -15.898 -15.844 -9.219 1 95.75 55 GLN B O 1
ATOM 1674 N N . ILE B 1 56 ? -14.109 -14.539 -9.383 1 95.5 56 ILE B N 1
ATOM 1675 C CA . ILE B 1 56 ? -13.719 -14.977 -10.719 1 95.5 56 ILE B CA 1
ATOM 1676 C C . ILE B 1 56 ? -12.758 -16.156 -10.617 1 95.5 56 ILE B C 1
ATOM 1678 O O . ILE B 1 56 ? -12.867 -17.125 -11.375 1 95.5 56 ILE B O 1
ATOM 1682 N N . GLN B 1 57 ? -11.766 -16.047 -9.766 1 93.81 57 GLN B N 1
ATOM 1683 C CA . GLN B 1 57 ? -10.648 -16.984 -9.703 1 93.81 57 GLN B CA 1
ATOM 1684 C C . GLN B 1 57 ? -10.062 -17.047 -8.297 1 93.81 57 GLN B C 1
ATOM 1686 O O . GLN B 1 57 ? -10.18 -16.094 -7.523 1 93.81 57 GLN B O 1
ATOM 1691 N N . SER B 1 58 ? -9.516 -18.172 -7.922 1 93.94 58 SER B N 1
ATOM 1692 C CA . SER B 1 58 ? -8.695 -18.344 -6.727 1 93.94 58 SER B CA 1
ATOM 1693 C C . SER B 1 58 ? -7.289 -18.812 -7.09 1 93.94 58 SER B C 1
ATOM 1695 O O . SER B 1 58 ? -7.117 -19.625 -8.008 1 93.94 58 SER B O 1
ATOM 1697 N N . PHE B 1 59 ? -6.34 -18.328 -6.449 1 93.88 59 PHE B N 1
ATOM 1698 C CA . PHE B 1 59 ? -4.945 -18.688 -6.664 1 93.88 59 PHE B CA 1
ATOM 1699 C C . PHE B 1 59 ? -4.371 -19.375 -5.434 1 93.88 59 PHE B C 1
ATOM 1701 O O . PHE B 1 59 ? -4.184 -18.734 -4.391 1 93.88 59 PHE B O 1
ATOM 1708 N N . GLU B 1 60 ? -4.129 -20.656 -5.688 1 91.19 60 GLU B N 1
ATOM 1709 C CA . GLU B 1 60 ? -3.625 -21.5 -4.602 1 91.19 60 GLU B CA 1
ATOM 1710 C C . GLU B 1 60 ? -2.164 -21.875 -4.824 1 91.19 60 GLU B C 1
ATOM 1712 O O . GLU B 1 60 ? -1.748 -22.109 -5.961 1 91.19 60 GLU B O 1
ATOM 1717 N N . GLY B 1 61 ? -1.366 -21.766 -3.713 1 91 61 GLY B N 1
ATOM 1718 C CA . GLY B 1 61 ? 0.025 -22.156 -3.871 1 91 61 GLY B CA 1
ATOM 1719 C C . GLY B 1 61 ? 0.912 -21.688 -2.734 1 91 61 GLY B C 1
ATOM 1720 O O . GLY B 1 61 ? 1.891 -22.344 -2.385 1 91 61 GLY B O 1
ATOM 1721 N N . HIS B 1 62 ? 0.611 -20.516 -2.215 1 94.31 62 HIS B N 1
ATOM 1722 C CA . HIS B 1 62 ? 1.366 -20.062 -1.05 1 94.31 62 HIS B CA 1
ATOM 1723 C C . HIS B 1 62 ? 1.146 -21 0.141 1 94.31 62 HIS B C 1
ATOM 1725 O O . HIS B 1 62 ? 0.054 -21.547 0.312 1 94.31 62 HIS B O 1
ATOM 1731 N N . LEU B 1 63 ? 2.088 -21.125 0.969 1 95.5 63 LEU B N 1
ATOM 1732 C CA . LEU B 1 63 ? 2.031 -22.047 2.1 1 95.5 63 LEU B CA 1
ATOM 1733 C C . LEU B 1 63 ? 1.833 -21.297 3.408 1 95.5 63 LEU B C 1
ATOM 1735 O O . LEU B 1 63 ? 1.772 -21.906 4.48 1 95.5 63 LEU B O 1
ATOM 1739 N N . SER B 1 64 ? 1.757 -20.016 3.346 1 97.25 64 SER B N 1
ATOM 1740 C CA . SER B 1 64 ? 1.51 -19.125 4.48 1 97.25 64 SER B CA 1
ATOM 1741 C C . SER B 1 64 ? 0.816 -17.844 4.039 1 97.25 64 SER B C 1
ATOM 1743 O O . SER B 1 64 ? 0.37 -17.734 2.895 1 97.25 64 SER B O 1
ATOM 1745 N N . ASP B 1 65 ? 0.629 -16.906 5.051 1 97.12 65 ASP B N 1
ATOM 1746 C CA . ASP B 1 65 ? -0.12 -15.672 4.828 1 97.12 65 ASP B CA 1
ATOM 1747 C C . ASP B 1 65 ? 0.388 -14.938 3.59 1 97.12 65 ASP B C 1
ATOM 1749 O O . ASP B 1 65 ? 1.598 -14.828 3.379 1 97.12 65 ASP B O 1
ATOM 1753 N N . VAL B 1 66 ? -0.506 -14.508 2.799 1 97.5 66 VAL B N 1
ATOM 1754 C CA . VAL B 1 66 ? -0.19 -13.57 1.725 1 97.5 66 VAL B CA 1
ATOM 1755 C C . VAL B 1 66 ? -0.211 -12.141 2.262 1 97.5 66 VAL B C 1
ATOM 1757 O O . VAL B 1 66 ? -1.255 -11.656 2.699 1 97.5 66 VAL B O 1
ATOM 1760 N N . ASN B 1 67 ? 0.866 -11.43 2.16 1 96.25 67 ASN B N 1
ATOM 1761 C CA . ASN B 1 67 ? 0.998 -10.117 2.781 1 96.25 67 ASN B CA 1
ATOM 1762 C C . ASN B 1 67 ? 0.695 -9 1.789 1 96.25 67 ASN B C 1
ATOM 1764 O O . ASN B 1 67 ? 0.238 -7.922 2.182 1 96.25 67 ASN B O 1
ATOM 1768 N N . SER B 1 68 ? 0.969 -9.297 0.593 1 97.5 68 SER B N 1
ATOM 1769 C CA . SER B 1 68 ? 0.875 -8.242 -0.411 1 97.5 68 SER B CA 1
ATOM 1770 C C . SER B 1 68 ? 0.495 -8.805 -1.775 1 97.5 68 SER B C 1
ATOM 1772 O O . SER B 1 68 ? 1.008 -9.852 -2.184 1 97.5 68 SER B O 1
ATOM 1774 N N . VAL B 1 69 ? -0.432 -8.102 -2.451 1 97.88 69 VAL B N 1
ATOM 1775 C CA . VAL B 1 69 ? -0.82 -8.469 -3.811 1 97.88 69 VAL B CA 1
ATOM 1776 C C . VAL B 1 69 ? -0.845 -7.219 -4.688 1 97.88 69 VAL B C 1
ATOM 1778 O O . VAL B 1 69 ? -1.092 -6.113 -4.203 1 97.88 69 VAL B O 1
ATOM 1781 N N . GLN B 1 70 ? -0.609 -7.414 -5.906 1 97.62 70 GLN B N 1
ATOM 1782 C CA . GLN B 1 70 ? -0.668 -6.316 -6.863 1 97.62 70 GLN B CA 1
ATOM 1783 C C . GLN B 1 70 ? -0.948 -6.828 -8.273 1 97.62 70 GLN B C 1
ATOM 1785 O O . GLN B 1 70 ? -0.424 -7.867 -8.68 1 97.62 70 GLN B O 1
ATOM 1790 N N . PHE B 1 71 ? -1.678 -6.023 -9.062 1 97.62 71 PHE B N 1
ATOM 1791 C CA . PHE B 1 71 ? -1.784 -6.25 -10.5 1 97.62 71 PHE B CA 1
ATOM 1792 C C . PHE B 1 71 ? -0.563 -5.699 -11.227 1 97.62 71 PHE B C 1
ATOM 1794 O O . PHE B 1 71 ? -0.005 -4.676 -10.828 1 97.62 71 PHE B O 1
ATOM 1801 N N . SER B 1 72 ? -0.313 -6.414 -12.297 1 97.06 72 SER B N 1
ATOM 1802 C CA . SER B 1 72 ? 0.55 -5.742 -13.266 1 97.06 72 SER B CA 1
ATOM 1803 C C . SER B 1 72 ? -0.159 -4.555 -13.906 1 97.06 72 SER B C 1
ATOM 1805 O O . SER B 1 72 ? -1.39 -4.484 -13.898 1 97.06 72 SER B O 1
ATOM 1807 N N . PRO B 1 73 ? 0.62 -3.617 -14.461 1 95.31 73 PRO B N 1
ATOM 1808 C CA . PRO B 1 73 ? 0.018 -2.408 -15.023 1 95.31 73 PRO B CA 1
ATOM 1809 C C . PRO B 1 73 ? -0.968 -2.713 -16.156 1 95.31 73 PRO B C 1
ATOM 1811 O O . PRO B 1 73 ? -1.91 -1.949 -16.375 1 95.31 73 PRO B O 1
ATOM 1814 N N . ASP B 1 74 ? -0.826 -3.799 -16.859 1 95.44 74 ASP B N 1
ATOM 1815 C CA . ASP B 1 74 ? -1.735 -4.145 -17.953 1 95.44 74 ASP B CA 1
ATOM 1816 C C . ASP B 1 74 ? -2.863 -5.047 -17.453 1 95.44 74 ASP B C 1
ATOM 1818 O O . ASP B 1 74 ? -3.729 -5.449 -18.234 1 95.44 74 ASP B O 1
ATOM 1822 N N . GLY B 1 75 ? -2.816 -5.461 -16.203 1 96.44 75 GLY B N 1
ATOM 1823 C CA . GLY B 1 75 ? -3.893 -6.211 -15.578 1 96.44 75 GLY B CA 1
ATOM 1824 C C . GLY B 1 75 ? -3.861 -7.691 -15.914 1 96.44 75 GLY B C 1
ATOM 1825 O O . GLY B 1 75 ? -4.77 -8.438 -15.539 1 96.44 75 GLY B O 1
ATOM 1826 N N . LYS B 1 76 ? -2.793 -8.133 -16.5 1 95.94 76 LYS B N 1
ATOM 1827 C CA . LYS B 1 76 ? -2.758 -9.5 -17.016 1 95.94 76 LYS B CA 1
ATOM 1828 C C . LYS B 1 76 ? -2.061 -10.438 -16.031 1 95.94 76 LYS B C 1
ATOM 1830 O O . LYS B 1 76 ? -2.152 -11.664 -16.156 1 95.94 76 LYS B O 1
ATOM 1835 N N . ARG B 1 77 ? -1.366 -9.922 -15.156 1 96.88 77 ARG B N 1
ATOM 1836 C CA . ARG B 1 77 ? -0.669 -10.711 -14.148 1 96.88 77 ARG B CA 1
ATOM 1837 C C . ARG B 1 77 ? -0.968 -10.203 -12.742 1 96.88 77 ARG B C 1
ATOM 1839 O O . ARG B 1 77 ? -1.353 -9.039 -12.57 1 96.88 77 ARG B O 1
ATOM 1846 N N . ILE B 1 78 ? -0.841 -11.07 -11.781 1 97.62 78 ILE B N 1
ATOM 1847 C CA . ILE B 1 78 ? -0.951 -10.75 -10.359 1 97.62 78 ILE B CA 1
ATOM 1848 C C . ILE B 1 78 ? 0.327 -11.172 -9.641 1 97.62 78 ILE B C 1
ATOM 1850 O O . ILE B 1 78 ? 0.856 -12.258 -9.883 1 97.62 78 ILE B O 1
ATOM 1854 N N . LEU B 1 79 ? 0.818 -10.289 -8.867 1 98 79 LEU B N 1
ATOM 1855 C CA . LEU B 1 79 ? 2 -10.516 -8.047 1 98 79 LEU B CA 1
ATOM 1856 C C . LEU B 1 79 ? 1.615 -10.688 -6.578 1 98 79 LEU B C 1
ATOM 1858 O O . LEU B 1 79 ? 0.781 -9.938 -6.062 1 98 79 LEU B O 1
ATOM 1862 N N . SER B 1 80 ? 2.178 -11.68 -5.902 1 97.88 80 SER B N 1
ATOM 1863 C CA . SER B 1 80 ? 1.896 -11.883 -4.484 1 97.88 80 SER B CA 1
ATOM 1864 C C . SER B 1 80 ? 3.176 -12.148 -3.703 1 97.88 80 SER B C 1
ATOM 1866 O O . SER B 1 80 ? 4.09 -12.805 -4.207 1 97.88 80 SER B O 1
ATOM 1868 N N . GLY B 1 81 ? 3.303 -11.594 -2.52 1 98 81 GLY B N 1
ATOM 1869 C CA . GLY B 1 81 ? 4.344 -11.883 -1.544 1 98 81 GLY B CA 1
ATOM 1870 C C . GLY B 1 81 ? 3.809 -12.492 -0.263 1 98 81 GLY B C 1
ATOM 1871 O O . GLY B 1 81 ? 2.77 -12.07 0.247 1 98 81 GLY B O 1
ATOM 1872 N N . SER B 1 82 ? 4.461 -13.453 0.2 1 98 82 SER B N 1
ATOM 1873 C CA . SER B 1 82 ? 3.916 -14.266 1.284 1 98 82 SER B CA 1
ATOM 1874 C C . SER B 1 82 ? 4.934 -14.445 2.404 1 98 82 SER B C 1
ATOM 1876 O O . SER B 1 82 ? 6.137 -14.281 2.188 1 98 82 SER B O 1
ATOM 1878 N N . ARG B 1 83 ? 4.387 -14.789 3.543 1 97.06 83 ARG B N 1
ATOM 1879 C CA . ARG B 1 83 ? 5.219 -15.164 4.684 1 97.06 83 ARG B CA 1
ATOM 1880 C C . ARG B 1 83 ? 5.93 -16.484 4.434 1 97.06 83 ARG B C 1
ATOM 1882 O O . ARG B 1 83 ? 6.84 -16.859 5.176 1 97.06 83 ARG B O 1
ATOM 1889 N N . ASP B 1 84 ? 5.602 -17.266 3.406 1 96.44 84 ASP B N 1
ATOM 1890 C CA . ASP B 1 84 ? 6.289 -18.516 3.068 1 96.44 84 ASP B CA 1
ATOM 1891 C C . ASP B 1 84 ? 7.598 -18.234 2.336 1 96.44 84 ASP B C 1
ATOM 1893 O O . ASP B 1 84 ? 8.203 -19.141 1.77 1 96.44 84 ASP B O 1
ATOM 1897 N N . LYS B 1 85 ? 7.953 -17.047 2.225 1 96.06 85 LYS B N 1
ATOM 1898 C CA . LYS B 1 85 ? 9.234 -16.547 1.736 1 96.06 85 LYS B CA 1
ATOM 1899 C C . LYS B 1 85 ? 9.25 -16.453 0.213 1 96.06 85 LYS B C 1
ATOM 1901 O O . LYS B 1 85 ? 10.297 -16.203 -0.39 1 96.06 85 LYS B O 1
ATOM 1906 N N . THR B 1 86 ? 8.117 -16.609 -0.337 1 95 86 THR B N 1
ATOM 1907 C CA . THR B 1 86 ? 8.117 -16.641 -1.796 1 95 86 THR B CA 1
ATOM 1908 C C . THR B 1 86 ? 7.309 -15.477 -2.363 1 95 86 THR B C 1
ATOM 1910 O O . THR B 1 86 ? 6.441 -14.922 -1.682 1 95 86 THR B O 1
ATOM 1913 N N . ILE B 1 87 ? 7.691 -15.125 -3.543 1 96.88 87 ILE B N 1
ATOM 1914 C CA . ILE B 1 87 ? 6.91 -14.273 -4.438 1 96.88 87 ILE B CA 1
ATOM 1915 C C . ILE B 1 87 ? 6.375 -15.109 -5.602 1 96.88 87 ILE B C 1
ATOM 1917 O O . ILE B 1 87 ? 7.102 -15.922 -6.176 1 96.88 87 ILE B O 1
ATOM 1921 N N . ARG B 1 88 ? 5.16 -14.922 -5.918 1 96.75 88 ARG B N 1
ATOM 1922 C CA . ARG B 1 88 ? 4.586 -15.672 -7.027 1 96.75 88 ARG B CA 1
ATOM 1923 C C . ARG B 1 88 ? 3.893 -14.742 -8.016 1 96.75 88 ARG B C 1
ATOM 1925 O O . ARG B 1 88 ? 3.275 -13.758 -7.621 1 96.75 88 ARG B O 1
ATOM 1932 N N . LEU B 1 89 ? 4.098 -15.125 -9.234 1 97.06 89 LEU B N 1
ATOM 1933 C CA . LEU B 1 89 ? 3.43 -14.461 -10.344 1 97.06 89 LEU B CA 1
ATOM 1934 C C . LEU B 1 89 ? 2.352 -15.352 -10.945 1 97.06 89 LEU B C 1
ATOM 1936 O O . LEU B 1 89 ? 2.6 -16.531 -11.227 1 97.06 89 LEU B O 1
ATOM 1940 N N . TRP B 1 90 ? 1.226 -14.758 -11.125 1 96.62 90 TRP B N 1
ATOM 1941 C CA . TRP B 1 90 ? 0.077 -15.516 -11.609 1 96.62 90 TRP B CA 1
ATOM 1942 C C . TRP B 1 90 ? -0.469 -14.922 -12.898 1 96.62 90 TRP B C 1
ATOM 1944 O O . TRP B 1 90 ? -0.45 -13.695 -13.086 1 96.62 90 TRP B O 1
ATOM 1954 N N . ASP B 1 91 ? -0.976 -15.812 -13.758 1 95.69 91 ASP B N 1
ATOM 1955 C CA . ASP B 1 91 ? -1.805 -15.352 -14.867 1 95.69 91 ASP B CA 1
ATOM 1956 C C . ASP B 1 91 ? -3.221 -15.031 -14.398 1 95.69 91 ASP B C 1
ATOM 1958 O O . ASP B 1 91 ? -3.922 -15.898 -13.875 1 95.69 91 ASP B O 1
ATOM 1962 N N . THR B 1 92 ? -3.654 -13.852 -14.602 1 94.56 92 THR B N 1
ATOM 1963 C CA . THR B 1 92 ? -4.922 -13.383 -14.055 1 94.56 92 THR B CA 1
ATOM 1964 C C . THR B 1 92 ? -6.09 -14.18 -14.625 1 94.56 92 THR B C 1
ATOM 1966 O O . THR B 1 92 ? -7.086 -14.406 -13.938 1 94.56 92 THR B O 1
ATOM 1969 N N . PHE B 1 93 ? -6.07 -14.5 -15.875 1 90.19 93 PHE B N 1
ATOM 1970 C CA . PHE B 1 93 ? -7.191 -15.109 -16.578 1 90.19 93 PHE B CA 1
ATOM 1971 C C . PHE B 1 93 ? -7.25 -16.609 -16.328 1 90.19 93 PHE B C 1
ATOM 1973 O O . PHE B 1 93 ? -8.297 -17.141 -15.938 1 90.19 93 PHE B O 1
ATOM 1980 N N . SER B 1 94 ? -6.117 -17.328 -16.391 1 91.31 94 SER B N 1
ATOM 1981 C CA . SER B 1 94 ? -6.125 -18.781 -16.266 1 91.31 94 SER B CA 1
ATOM 1982 C C . SER B 1 94 ? -6.012 -19.203 -14.805 1 91.31 94 SER B C 1
ATOM 1984 O O . SER B 1 94 ? -6.363 -20.328 -14.453 1 91.31 94 SER B O 1
ATOM 1986 N N . GLY B 1 95 ? -5.426 -18.328 -13.984 1 92 95 GLY B N 1
ATOM 1987 C CA . GLY B 1 95 ? -5.195 -18.641 -12.586 1 92 95 GLY B CA 1
ATOM 1988 C C . GLY B 1 95 ? -3.932 -19.453 -12.359 1 92 95 GLY B C 1
ATOM 1989 O O . GLY B 1 95 ? -3.625 -19.828 -11.227 1 92 95 GLY B O 1
ATOM 1990 N N . LYS B 1 96 ? -3.182 -19.672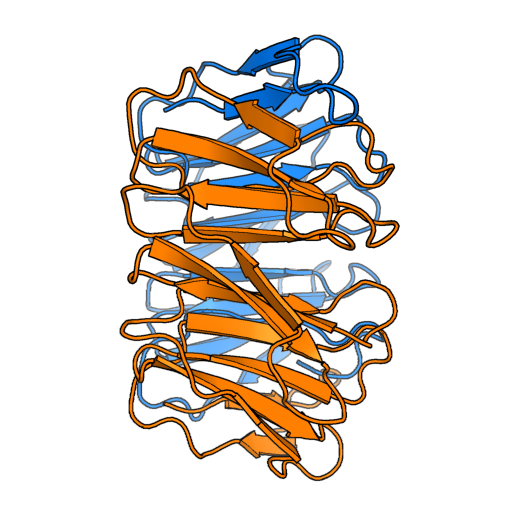 -13.391 1 93.81 96 LYS B N 1
ATOM 1991 C CA . LYS B 1 96 ? -1.977 -20.484 -13.273 1 93.81 96 LYS B CA 1
ATOM 1992 C C . LYS B 1 96 ? -0.791 -19.656 -12.797 1 93.81 96 LYS B C 1
ATOM 1994 O O . LYS B 1 96 ? -0.667 -18.484 -13.156 1 93.81 96 LYS B O 1
ATOM 1999 N N . GLN B 1 97 ? 0.029 -20.328 -12.094 1 94.81 97 GLN B N 1
ATOM 2000 C CA . GLN B 1 97 ? 1.276 -19.688 -11.672 1 94.81 97 GLN B CA 1
ATOM 2001 C C . GLN B 1 97 ? 2.26 -19.594 -12.836 1 94.81 97 GLN B C 1
ATOM 2003 O O . GLN B 1 97 ? 2.521 -20.594 -13.516 1 94.81 97 GLN B O 1
ATOM 2008 N N . ILE B 1 98 ? 2.746 -18.422 -13.109 1 93.62 98 ILE B N 1
ATOM 2009 C CA . ILE B 1 98 ? 3.721 -18.172 -14.164 1 93.62 98 ILE B CA 1
ATOM 2010 C C . ILE B 1 98 ? 5.133 -18.406 -13.633 1 93.62 98 ILE B C 1
ATOM 2012 O O . ILE B 1 98 ? 5.945 -19.062 -14.289 1 93.62 98 ILE B O 1
ATOM 2016 N N . GLN B 1 99 ? 5.461 -17.812 -12.508 1 91.38 99 GLN B N 1
ATOM 2017 C CA . GLN B 1 99 ? 6.785 -17.875 -11.898 1 91.38 99 GLN B CA 1
ATOM 2018 C C . GLN B 1 99 ? 6.684 -17.984 -10.375 1 91.38 99 GLN B C 1
ATOM 2020 O O . GLN B 1 99 ? 5.707 -17.531 -9.781 1 91.38 99 GLN B O 1
ATOM 2025 N N . SER B 1 100 ? 7.605 -18.625 -9.742 1 91.81 100 SER B N 1
ATOM 2026 C CA . SER B 1 100 ? 7.891 -18.578 -8.312 1 91.81 100 SER B CA 1
ATOM 2027 C C . SER B 1 100 ? 9.273 -17.984 -8.047 1 91.81 100 SER B C 1
ATOM 2029 O O . SER B 1 100 ? 10.281 -18.531 -8.516 1 91.81 100 SER B O 1
ATOM 2031 N N . LEU B 1 101 ? 9.312 -16.906 -7.414 1 90.5 101 LEU B N 1
ATOM 2032 C CA . LEU B 1 101 ? 10.562 -16.234 -7.082 1 90.5 101 LEU B CA 1
ATOM 2033 C C . LEU B 1 101 ? 10.984 -16.547 -5.648 1 90.5 101 LEU B C 1
ATOM 2035 O O . LEU B 1 101 ? 10.359 -16.078 -4.699 1 90.5 101 LEU B O 1
ATOM 2039 N N . GLU B 1 102 ? 12.039 -17.375 -5.371 1 85.25 102 GLU B N 1
ATOM 2040 C CA . GLU B 1 102 ? 12.266 -18.031 -4.082 1 85.25 102 GLU B CA 1
ATOM 2041 C C . GLU B 1 102 ? 13.625 -17.641 -3.5 1 85.25 102 GLU B C 1
ATOM 2043 O O . GLU B 1 102 ? 14.219 -18.406 -2.736 1 85.25 102 GLU B O 1
ATOM 2048 N N . ASP B 1 103 ? 14.148 -16.547 -3.66 1 86.06 103 ASP B N 1
ATOM 2049 C CA . ASP B 1 103 ? 15.492 -16.25 -3.189 1 86.06 103 ASP B CA 1
ATOM 2050 C C . ASP B 1 103 ? 15.461 -15.508 -1.857 1 86.06 103 ASP B C 1
ATOM 2052 O O . ASP B 1 103 ? 16.5 -15.305 -1.228 1 86.06 103 ASP B O 1
ATOM 2056 N N . HIS B 1 104 ? 14.32 -15.078 -1.395 1 93.38 104 HIS B N 1
ATOM 2057 C CA . HIS B 1 104 ? 14.25 -14.516 -0.051 1 93.38 104 HIS B CA 1
ATOM 2058 C C . HIS B 1 104 ? 14.406 -15.602 1.01 1 93.38 104 HIS B C 1
ATOM 2060 O O . HIS B 1 104 ? 13.977 -16.734 0.809 1 93.38 104 HIS B O 1
ATOM 2066 N N . SER B 1 105 ? 15.023 -15.297 2.152 1 95.12 105 SER B N 1
ATOM 2067 C CA . SER B 1 105 ? 15.203 -16.234 3.252 1 95.12 105 SER B CA 1
ATOM 2068 C C . SER B 1 105 ? 14.258 -15.93 4.41 1 95.12 105 SER B C 1
ATOM 2070 O O . SER B 1 105 ? 14.336 -16.547 5.465 1 95.12 105 SER B O 1
ATOM 2072 N N . GLY B 1 106 ? 13.391 -14.961 4.328 1 96.19 106 GLY B N 1
ATOM 2073 C CA . GLY B 1 106 ? 12.367 -14.586 5.285 1 96.19 106 GLY B CA 1
ATOM 2074 C C . GLY B 1 106 ? 11.07 -14.148 4.625 1 96.19 106 GLY B C 1
ATOM 2075 O O . GLY B 1 106 ? 10.984 -14.094 3.398 1 96.19 106 GLY B O 1
ATOM 2076 N N . PRO B 1 107 ? 10.07 -13.891 5.512 1 96.19 107 PRO B N 1
ATOM 2077 C CA . PRO B 1 107 ? 8.766 -13.461 4.992 1 96.19 107 PRO B CA 1
ATOM 2078 C C . PRO B 1 107 ? 8.875 -12.281 4.031 1 96.19 107 PRO B C 1
ATOM 2080 O O . PRO B 1 107 ? 9.656 -11.352 4.27 1 96.19 107 PRO B O 1
ATOM 2083 N N . VAL B 1 108 ? 8.172 -12.328 2.977 1 97.38 108 VAL B N 1
ATOM 2084 C CA . VAL B 1 108 ? 8.055 -11.211 2.041 1 97.38 108 VAL B CA 1
ATOM 2085 C C . VAL B 1 108 ? 6.906 -10.297 2.469 1 97.38 108 VAL B C 1
ATOM 2087 O O . VAL B 1 108 ? 5.746 -10.719 2.494 1 97.38 108 VAL B O 1
ATOM 2090 N N . ASN B 1 109 ? 7.172 -9.023 2.713 1 95.81 109 ASN B N 1
ATOM 2091 C CA . ASN B 1 109 ? 6.207 -8.102 3.301 1 95.81 109 ASN B CA 1
ATOM 2092 C C . ASN B 1 109 ? 5.527 -7.246 2.236 1 95.81 109 ASN B C 1
ATOM 2094 O O . ASN B 1 109 ? 4.359 -6.883 2.379 1 95.81 109 ASN B O 1
ATOM 2098 N N . SER B 1 110 ? 6.262 -6.961 1.26 1 97.06 110 SER B N 1
ATOM 2099 C CA . SER B 1 110 ? 5.773 -6.035 0.244 1 97.06 110 SER B CA 1
ATOM 2100 C C . SER B 1 110 ? 6.336 -6.375 -1.131 1 97.06 110 SER B C 1
ATOM 2102 O O . SER B 1 110 ? 7.516 -6.715 -1.257 1 97.06 110 SER B O 1
ATOM 2104 N N . VAL B 1 111 ? 5.469 -6.254 -2.172 1 97.56 111 VAL B N 1
ATOM 2105 C CA . VAL B 1 111 ? 5.875 -6.48 -3.557 1 97.56 111 VAL B CA 1
ATOM 2106 C C . VAL B 1 111 ? 5.289 -5.395 -4.453 1 97.56 111 VAL B C 1
ATOM 2108 O O . VAL B 1 111 ? 4.223 -4.844 -4.16 1 97.56 111 VAL B O 1
ATOM 2111 N N . GLN B 1 112 ? 5.957 -5.129 -5.465 1 97.94 112 GLN B N 1
ATOM 2112 C CA . GLN B 1 112 ? 5.426 -4.18 -6.438 1 97.94 112 GLN B CA 1
ATOM 2113 C C . GLN B 1 112 ? 6 -4.434 -7.828 1 97.94 112 GLN B C 1
ATOM 2115 O O . GLN B 1 112 ? 7.184 -4.75 -7.969 1 97.94 112 GLN B O 1
ATOM 2120 N N . PHE B 1 113 ? 5.176 -4.227 -8.883 1 97.31 113 PHE B N 1
ATOM 2121 C CA . PHE B 1 113 ? 5.645 -4.145 -10.266 1 97.31 113 PHE B CA 1
ATOM 2122 C C . PHE B 1 113 ? 6.25 -2.775 -10.547 1 97.31 113 PHE B C 1
ATOM 2124 O O . PHE B 1 113 ? 5.785 -1.763 -10.016 1 97.31 113 PHE B O 1
ATOM 2131 N N . SER B 1 114 ? 7.215 -2.877 -11.445 1 96.38 114 SER B N 1
ATOM 2132 C CA . SER B 1 114 ? 7.598 -1.609 -12.062 1 96.38 114 SER B CA 1
ATOM 2133 C C . SER B 1 114 ? 6.477 -1.068 -12.945 1 96.38 114 SER B C 1
ATOM 2135 O O . SER B 1 114 ? 5.605 -1.822 -13.383 1 96.38 114 SER B O 1
ATOM 2137 N N . PRO B 1 115 ? 6.5 0.263 -13.188 1 94.88 115 PRO B N 1
ATOM 2138 C CA . PRO B 1 115 ? 5.414 0.873 -13.961 1 94.88 115 PRO B CA 1
ATOM 2139 C C . PRO B 1 115 ? 5.258 0.265 -15.352 1 94.88 115 PRO B C 1
ATOM 2141 O O . PRO B 1 115 ? 4.156 0.249 -15.898 1 94.88 115 PRO B O 1
ATOM 2144 N N . ASP B 1 116 ? 6.285 -0.203 -15.961 1 94.88 116 ASP B N 1
ATOM 2145 C CA . ASP B 1 116 ? 6.188 -0.804 -17.297 1 94.88 116 ASP B CA 1
ATOM 2146 C C . ASP B 1 116 ? 5.887 -2.297 -17.203 1 94.88 116 ASP B C 1
ATOM 2148 O O . ASP B 1 116 ? 5.715 -2.967 -18.219 1 94.88 116 ASP B O 1
ATOM 2152 N N . GLY B 1 117 ? 5.891 -2.875 -15.992 1 96.06 117 GLY B N 1
ATOM 2153 C CA . GLY B 1 117 ? 5.492 -4.254 -15.758 1 96.06 117 GLY B CA 1
ATOM 2154 C C . GLY B 1 117 ? 6.613 -5.246 -16 1 96.06 117 GLY B C 1
ATOM 2155 O O . GLY B 1 117 ? 6.398 -6.461 -15.938 1 96.06 117 GLY B O 1
ATOM 2156 N N . ASN B 1 118 ? 7.828 -4.723 -16.188 1 95.19 118 ASN B N 1
ATOM 2157 C CA . ASN B 1 118 ? 8.914 -5.594 -16.609 1 95.19 118 ASN B CA 1
ATOM 2158 C C . ASN B 1 118 ? 9.797 -6.008 -15.438 1 95.19 118 ASN B C 1
ATOM 2160 O O . ASN B 1 118 ? 10.594 -6.938 -15.547 1 95.19 118 ASN B O 1
ATOM 2164 N N . LYS B 1 119 ? 9.68 -5.332 -14.383 1 95.88 119 LYS B N 1
ATOM 2165 C CA . LYS B 1 119 ? 10.445 -5.656 -13.188 1 95.88 119 LYS B CA 1
ATOM 2166 C C . LYS B 1 119 ? 9.531 -5.801 -11.969 1 95.88 119 LYS B C 1
ATOM 2168 O O . LYS B 1 119 ? 8.383 -5.359 -12 1 95.88 119 LYS B O 1
ATOM 2173 N N . ILE B 1 120 ? 10.039 -6.461 -10.977 1 96.56 120 ILE B N 1
ATOM 2174 C CA . ILE B 1 120 ? 9.383 -6.652 -9.68 1 96.56 120 ILE B CA 1
ATOM 2175 C C . ILE B 1 120 ? 10.359 -6.297 -8.555 1 96.56 120 ILE B C 1
ATOM 2177 O O . ILE B 1 120 ? 11.547 -6.605 -8.641 1 96.56 120 ILE B O 1
ATOM 2181 N N . VAL B 1 121 ? 9.914 -5.629 -7.574 1 97.06 121 VAL B N 1
ATOM 2182 C CA . VAL B 1 121 ? 10.703 -5.422 -6.363 1 97.06 121 VAL B CA 1
ATOM 2183 C C . VAL B 1 121 ? 9.984 -6.047 -5.164 1 97.06 121 VAL B C 1
ATOM 2185 O O . VAL B 1 121 ? 8.758 -6.051 -5.102 1 97.06 121 VAL B O 1
ATOM 2188 N N . SER B 1 122 ? 10.711 -6.582 -4.277 1 96.94 122 SER B N 1
ATOM 2189 C CA . SER B 1 122 ? 10.18 -7.199 -3.068 1 96.94 122 SER B CA 1
ATOM 2190 C C . SER B 1 122 ? 10.977 -6.773 -1.837 1 96.94 122 SER B C 1
ATOM 2192 O O . SER B 1 122 ? 12.195 -6.602 -1.906 1 96.94 122 SER B O 1
ATOM 2194 N N . GLY B 1 123 ? 10.336 -6.539 -0.755 1 97.06 123 GLY B N 1
ATOM 2195 C CA . GLY B 1 123 ? 10.93 -6.297 0.551 1 97.06 123 GLY B CA 1
ATOM 2196 C C . GLY B 1 123 ? 10.602 -7.375 1.565 1 97.06 123 GLY B C 1
ATOM 2197 O O . GLY B 1 123 ? 9.453 -7.828 1.652 1 97.06 123 GLY B O 1
ATOM 2198 N N . SER B 1 124 ? 11.547 -7.781 2.252 1 97.25 124 SER B N 1
ATOM 2199 C CA . SER B 1 124 ? 11.414 -8.969 3.09 1 97.25 124 SER B CA 1
ATOM 2200 C C . SER B 1 124 ? 11.914 -8.703 4.508 1 97.25 124 SER B C 1
ATOM 2202 O O . SER B 1 124 ? 12.695 -7.773 4.734 1 97.25 124 SER B O 1
ATOM 2204 N N . SER B 1 125 ? 11.438 -9.508 5.332 1 96.62 125 SER B N 1
ATOM 2205 C CA . SER B 1 125 ? 11.914 -9.531 6.715 1 96.62 125 SER B CA 1
ATOM 2206 C C . SER B 1 125 ? 13.352 -10.023 6.801 1 96.62 125 SER B C 1
ATOM 2208 O O . SER B 1 125 ? 13.984 -9.922 7.852 1 96.62 125 SER B O 1
ATOM 2210 N N . ASP B 1 126 ? 13.914 -10.586 5.777 1 95.5 126 ASP B N 1
ATOM 2211 C CA . ASP B 1 126 ? 15.32 -11 5.766 1 95.5 126 ASP B CA 1
ATOM 2212 C C . ASP B 1 126 ? 16.234 -9.805 5.562 1 95.5 126 ASP B C 1
ATOM 2214 O O . ASP B 1 126 ? 17.438 -9.969 5.301 1 95.5 126 ASP B O 1
ATOM 2218 N N . LYS B 1 127 ? 15.711 -8.656 5.574 1 94.25 127 LYS B N 1
ATOM 2219 C CA . LYS B 1 127 ? 16.406 -7.375 5.598 1 94.25 127 LYS B CA 1
ATOM 2220 C C . LYS B 1 127 ? 16.875 -6.973 4.199 1 94.25 127 LYS B C 1
ATOM 2222 O O . LYS B 1 127 ? 17.688 -6.066 4.047 1 94.25 127 LYS B O 1
ATOM 2227 N N . THR B 1 128 ? 16.344 -7.637 3.232 1 94.38 128 THR B N 1
ATOM 2228 C CA . THR B 1 128 ? 16.781 -7.309 1.882 1 94.38 128 THR B CA 1
ATOM 2229 C C . THR B 1 128 ? 15.602 -6.898 1.009 1 94.38 128 THR B C 1
ATOM 2231 O O . THR B 1 128 ? 14.461 -7.27 1.289 1 94.38 128 THR B O 1
ATOM 2234 N N . ILE B 1 129 ? 15.945 -6.098 0.053 1 95.56 129 ILE B N 1
ATOM 2235 C CA . ILE B 1 129 ? 15.094 -5.883 -1.117 1 95.56 129 ILE B CA 1
ATOM 2236 C C . ILE B 1 129 ? 15.664 -6.652 -2.311 1 95.56 129 ILE B C 1
ATOM 2238 O O . ILE B 1 129 ? 16.875 -6.75 -2.469 1 95.56 129 ILE B O 1
ATOM 2242 N N . ARG B 1 130 ? 14.812 -7.176 -3.074 1 95.88 130 ARG B N 1
ATOM 2243 C CA . ARG B 1 130 ? 15.273 -7.855 -4.277 1 95.88 130 ARG B CA 1
ATOM 2244 C C . ARG B 1 130 ? 14.555 -7.32 -5.516 1 95.88 130 ARG B C 1
ATOM 2246 O O . ARG B 1 130 ? 13.359 -7.031 -5.473 1 95.88 130 ARG B O 1
ATOM 2253 N N . LEU B 1 131 ? 15.328 -7.211 -6.488 1 95.75 131 LEU B N 1
ATOM 2254 C CA . LEU B 1 131 ? 14.852 -6.805 -7.805 1 95.75 131 LEU B CA 1
ATOM 2255 C C . LEU B 1 131 ? 14.836 -7.988 -8.766 1 95.75 131 LEU B C 1
ATOM 2257 O O . LEU B 1 131 ? 15.828 -8.727 -8.867 1 95.75 131 LEU B O 1
ATOM 2261 N N . TRP B 1 132 ? 13.727 -8.141 -9.406 1 95.5 132 TRP B N 1
ATOM 2262 C CA . TRP B 1 132 ? 13.539 -9.312 -10.266 1 95.5 132 TRP B CA 1
ATOM 2263 C C . TRP B 1 132 ? 13.156 -8.891 -11.68 1 95.5 132 TRP B C 1
ATOM 2265 O O . TRP B 1 132 ? 12.492 -7.867 -11.875 1 95.5 132 TRP B O 1
ATOM 2275 N N . ASP B 1 133 ? 13.547 -9.719 -12.609 1 94.19 133 ASP B N 1
ATOM 2276 C CA . ASP B 1 133 ? 12.969 -9.648 -13.945 1 94.19 133 ASP B CA 1
ATOM 2277 C C . ASP B 1 133 ? 11.602 -10.336 -13.984 1 94.19 133 ASP B C 1
ATOM 2279 O O . ASP B 1 133 ? 11.5 -11.531 -13.703 1 94.19 133 ASP B O 1
ATOM 2283 N N . ALA B 1 134 ? 10.602 -9.672 -14.352 1 93.56 134 ALA B N 1
ATOM 2284 C CA . ALA B 1 134 ? 9.234 -10.195 -14.258 1 93.56 134 ALA B CA 1
ATOM 2285 C C . ALA B 1 134 ? 8.992 -11.281 -15.305 1 93.56 134 ALA B C 1
ATOM 2287 O O . ALA B 1 134 ? 8.133 -12.148 -15.117 1 93.56 134 ALA B O 1
ATOM 2288 N N . LEU B 1 135 ? 9.641 -11.156 -16.391 1 90.12 135 LEU B N 1
ATOM 2289 C CA . LEU B 1 135 ? 9.422 -12.102 -17.484 1 90.12 135 LEU B CA 1
ATOM 2290 C C . LEU B 1 135 ? 10.125 -13.43 -17.203 1 90.12 135 LEU B C 1
ATOM 2292 O O . LEU B 1 135 ? 9.5 -14.492 -17.266 1 90.12 135 LEU B O 1
ATOM 2296 N N . SER B 1 136 ? 11.383 -13.406 -16.797 1 91.25 136 SER B N 1
ATOM 2297 C CA . SER B 1 136 ? 12.172 -14.625 -16.641 1 91.25 136 SER B CA 1
ATOM 2298 C C . SER B 1 136 ? 12.047 -15.18 -15.219 1 91.25 136 SER B C 1
ATOM 2300 O O . SER B 1 136 ? 12.312 -16.359 -14.984 1 91.25 136 SER B O 1
ATOM 2302 N N . GLY B 1 137 ? 11.703 -14.289 -14.273 1 91.5 137 GLY B N 1
ATOM 2303 C CA . GLY B 1 137 ? 11.664 -14.672 -12.867 1 91.5 137 GLY B CA 1
ATOM 2304 C C . GLY B 1 137 ? 13.031 -14.68 -12.211 1 91.5 137 GLY B C 1
ATOM 2305 O O . GLY B 1 137 ? 13.172 -15.086 -11.055 1 91.5 137 GLY B O 1
ATOM 2306 N N . LYS B 1 138 ? 14.023 -14.219 -12.945 1 92.88 138 LYS B N 1
ATOM 2307 C CA . LYS B 1 138 ? 15.375 -14.211 -12.391 1 92.88 138 LYS B CA 1
ATOM 2308 C C . LYS B 1 138 ? 15.617 -12.969 -11.547 1 92.88 138 LYS B C 1
ATOM 2310 O O . LYS B 1 138 ? 15.172 -11.875 -11.906 1 92.88 138 LYS B O 1
ATOM 2315 N N . GLN B 1 139 ? 16.359 -13.219 -10.523 1 94.19 139 GLN B N 1
ATOM 2316 C CA . GLN B 1 139 ? 16.766 -12.086 -9.703 1 94.19 139 GLN B CA 1
ATOM 2317 C C . GLN B 1 139 ? 17.797 -11.219 -10.43 1 94.19 139 GLN B C 1
ATOM 2319 O O . GLN B 1 139 ? 18.797 -11.727 -10.93 1 94.19 139 GLN B O 1
ATOM 2324 N N . ILE B 1 140 ? 17.547 -9.984 -10.609 1 92.75 140 ILE B N 1
ATOM 2325 C CA . ILE B 1 140 ? 18.484 -9.023 -11.203 1 92.75 140 ILE B CA 1
ATOM 2326 C C . ILE B 1 140 ? 19.531 -8.602 -10.18 1 92.75 140 ILE B C 1
ATOM 2328 O O . ILE B 1 140 ? 20.719 -8.586 -10.469 1 92.75 140 ILE B O 1
ATOM 2332 N N . GLN B 1 141 ? 19.125 -8.266 -8.953 1 93.06 141 GLN B N 1
ATOM 2333 C CA . GLN B 1 141 ? 20.031 -7.77 -7.922 1 93.06 141 GLN B CA 1
ATOM 2334 C C . GLN B 1 141 ? 19.422 -7.945 -6.535 1 93.06 141 GLN B C 1
ATOM 2336 O O . GLN B 1 141 ? 18.203 -7.855 -6.363 1 93.06 141 GLN B O 1
ATOM 2341 N N . SER B 1 142 ? 20.219 -8.195 -5.566 1 93.31 142 SER B N 1
ATOM 2342 C CA . SER B 1 142 ? 19.875 -8.094 -4.152 1 93.31 142 SER B CA 1
ATOM 2343 C C . SER B 1 142 ? 20.281 -6.738 -3.582 1 93.31 142 SER B C 1
ATOM 2345 O O . SER B 1 142 ? 21.453 -6.359 -3.648 1 93.31 142 SER B O 1
ATOM 2347 N N . LEU B 1 143 ? 19.391 -5.992 -3.199 1 92.5 143 LEU B N 1
ATOM 2348 C CA . LEU B 1 143 ? 19.641 -4.672 -2.625 1 92.5 143 LEU B CA 1
ATOM 2349 C C . LEU B 1 143 ? 19.75 -4.75 -1.107 1 92.5 143 LEU B C 1
ATOM 2351 O O . LEU B 1 143 ? 18.734 -4.871 -0.411 1 92.5 143 LEU B O 1
ATOM 2355 N N . GLU B 1 144 ? 20.969 -4.641 -0.629 1 91.56 144 GLU B N 1
ATOM 2356 C CA . GLU B 1 144 ? 21.281 -4.891 0.774 1 91.56 144 GLU B CA 1
ATOM 2357 C C . GLU B 1 144 ? 21.656 -3.6 1.497 1 91.56 144 GLU B C 1
ATOM 2359 O O . GLU B 1 144 ? 21.828 -2.557 0.863 1 91.56 144 GLU B O 1
ATOM 2364 N N . GLY B 1 145 ? 21.656 -3.719 2.902 1 89.5 145 GLY B N 1
ATOM 2365 C CA . GLY B 1 145 ? 22.031 -2.561 3.695 1 89.5 145 GLY B CA 1
ATOM 2366 C C . GLY B 1 145 ? 21.125 -2.324 4.883 1 89.5 145 GLY B C 1
ATOM 2367 O O . GLY B 1 145 ? 21.531 -1.728 5.879 1 89.5 145 GLY B O 1
ATOM 2368 N N . HIS B 1 1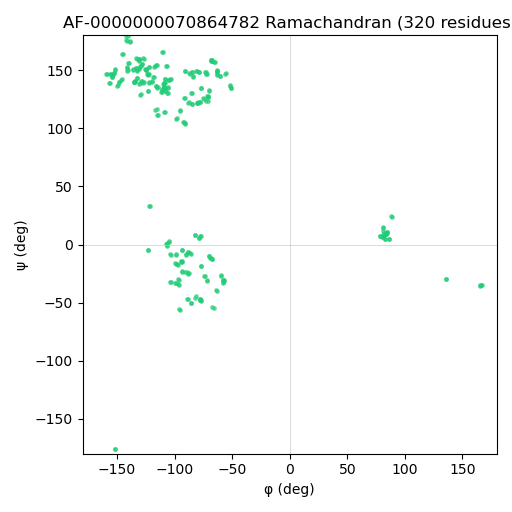46 ? 19.875 -2.725 4.719 1 91.94 146 HIS B N 1
ATOM 2369 C CA . HIS B 1 146 ? 18.984 -2.604 5.859 1 91.94 146 HIS B CA 1
ATOM 2370 C C . HIS B 1 146 ? 19.453 -3.475 7.023 1 91.94 146 HIS B C 1
ATOM 2372 O O . HIS B 1 146 ? 19.984 -4.566 6.812 1 91.94 146 HIS B O 1
ATOM 2378 N N . LEU B 1 147 ? 19.234 -3.029 8.195 1 90.94 147 LEU B N 1
ATOM 2379 C CA . LEU B 1 147 ? 19.656 -3.756 9.391 1 90.94 147 LEU B CA 1
ATOM 2380 C C . LEU B 1 147 ? 18.469 -4.445 10.055 1 90.94 147 LEU B C 1
ATOM 2382 O O . LEU B 1 147 ? 18.625 -5.188 11.023 1 90.94 147 LEU B O 1
ATOM 2386 N N . SER B 1 148 ? 17.266 -4.168 9.602 1 92.75 148 SER B N 1
ATOM 2387 C CA . SER B 1 148 ? 16.031 -4.816 10.031 1 92.75 148 SER B CA 1
ATOM 2388 C C . SER B 1 148 ? 15.109 -5.082 8.844 1 92.75 148 SER B C 1
ATOM 2390 O O . SER B 1 148 ? 15.445 -4.754 7.707 1 92.75 148 SER B O 1
ATOM 2392 N N . GLY B 1 149 ? 13.977 -5.777 9.141 1 93.88 149 GLY B N 1
ATOM 2393 C CA . GLY B 1 149 ? 13.055 -6.164 8.086 1 93.88 149 GLY B CA 1
ATOM 2394 C C . GLY B 1 149 ? 12.562 -4.984 7.262 1 93.88 149 GLY B C 1
ATOM 2395 O O . GLY B 1 149 ? 12.367 -3.891 7.793 1 93.88 149 GLY B O 1
ATOM 2396 N N . VAL B 1 150 ? 12.344 -5.227 6.043 1 94.69 150 VAL B N 1
ATOM 2397 C CA . VAL B 1 150 ? 11.812 -4.227 5.125 1 94.69 150 VAL B CA 1
ATOM 2398 C C . VAL B 1 150 ? 10.289 -4.309 5.098 1 94.69 150 VAL B C 1
ATOM 2400 O O . VAL B 1 150 ? 9.727 -5.355 4.773 1 94.69 150 VAL B O 1
ATOM 2403 N N . THR B 1 151 ? 9.594 -3.188 5.344 1 93 151 THR B N 1
ATOM 2404 C CA . THR B 1 151 ? 8.148 -3.195 5.512 1 93 151 THR B CA 1
ATOM 2405 C C . THR B 1 151 ? 7.449 -2.832 4.207 1 93 151 THR B C 1
ATOM 2407 O O . THR B 1 151 ? 6.336 -3.293 3.939 1 93 151 THR B O 1
ATOM 2410 N N . SER B 1 152 ? 8.07 -1.958 3.482 1 95.31 152 SER B N 1
ATOM 2411 C CA . SER B 1 152 ? 7.438 -1.432 2.279 1 95.31 152 SER B CA 1
ATOM 2412 C C . SER B 1 152 ? 8.469 -1.146 1.189 1 95.31 152 SER B C 1
ATOM 2414 O O . SER B 1 152 ? 9.586 -0.712 1.481 1 95.31 152 SER B O 1
ATOM 2416 N N . VAL B 1 153 ? 8.094 -1.422 -0.078 1 96.25 153 VAL B N 1
ATOM 2417 C CA . VAL B 1 153 ? 8.906 -1.102 -1.243 1 96.25 153 VAL B CA 1
ATOM 2418 C C . VAL B 1 153 ? 8.055 -0.416 -2.305 1 96.25 153 VAL B C 1
ATOM 2420 O O . VAL B 1 153 ? 6.848 -0.673 -2.4 1 96.25 153 VAL B O 1
ATOM 2423 N N . GLN B 1 154 ? 8.656 0.417 -3.059 1 96.31 154 GLN B N 1
ATOM 2424 C CA . GLN B 1 154 ? 7.953 1.088 -4.145 1 96.31 154 GLN B CA 1
ATOM 2425 C C . GLN B 1 154 ? 8.914 1.481 -5.266 1 96.31 154 GLN B C 1
ATOM 2427 O O . GLN B 1 154 ? 10.047 1.878 -5.004 1 96.31 154 GLN B O 1
ATOM 2432 N N . PHE B 1 155 ? 8.422 1.464 -6.5 1 96.06 155 PHE B N 1
ATOM 2433 C CA . PHE B 1 155 ? 9.086 2.111 -7.621 1 96.06 155 PHE B CA 1
ATOM 2434 C C . PHE B 1 155 ? 8.672 3.576 -7.727 1 96.06 155 PHE B C 1
ATOM 2436 O O . PHE B 1 155 ? 7.535 3.93 -7.402 1 96.06 155 PHE B O 1
ATOM 2443 N N . SER B 1 156 ? 9.664 4.324 -8.188 1 95.5 156 SER B N 1
ATOM 2444 C CA . SER B 1 156 ? 9.273 5.66 -8.625 1 95.5 156 SER B CA 1
ATOM 2445 C C . SER B 1 156 ? 8.352 5.598 -9.836 1 95.5 156 SER B C 1
ATOM 2447 O O . SER B 1 156 ? 8.328 4.598 -10.555 1 95.5 156 SER B O 1
ATOM 2449 N N . PRO B 1 157 ? 7.535 6.656 -10.062 1 93.81 157 PRO B N 1
ATOM 2450 C CA . PRO B 1 157 ? 6.551 6.625 -11.148 1 93.81 157 PRO B CA 1
ATOM 2451 C C . PRO B 1 157 ? 7.188 6.383 -12.516 1 93.81 157 PRO B C 1
ATOM 2453 O O . PRO B 1 157 ? 6.562 5.773 -13.391 1 93.81 157 PRO B O 1
ATOM 2456 N N . ASP B 1 158 ? 8.367 6.848 -12.75 1 93.81 158 ASP B N 1
ATOM 2457 C CA . ASP B 1 158 ? 9.031 6.668 -14.039 1 93.81 158 ASP B CA 1
ATOM 2458 C C . ASP B 1 158 ? 9.766 5.332 -14.094 1 93.81 158 ASP B C 1
ATOM 2460 O O . ASP B 1 158 ? 10.336 4.969 -15.125 1 93.81 158 ASP B O 1
ATOM 2464 N N . GLY B 1 159 ? 9.852 4.605 -12.961 1 95.25 159 GLY B N 1
ATOM 2465 C CA . GLY B 1 159 ? 10.422 3.268 -12.914 1 95.25 159 GLY B CA 1
ATOM 2466 C C . GLY B 1 159 ? 11.93 3.266 -12.797 1 95.25 159 GLY B C 1
ATOM 2467 O O . GLY B 1 159 ? 12.562 2.209 -12.859 1 95.25 159 GLY B O 1
ATOM 2468 N N . ASN B 1 160 ? 12.523 4.438 -12.57 1 94.81 160 ASN B N 1
ATOM 2469 C CA . ASN B 1 160 ? 13.977 4.535 -12.594 1 94.81 160 ASN B CA 1
ATOM 2470 C C . ASN B 1 160 ? 14.578 4.391 -11.203 1 94.81 160 ASN B C 1
ATOM 2472 O O . ASN B 1 160 ? 15.781 4.191 -11.055 1 94.81 160 ASN B O 1
ATOM 2476 N N . LYS B 1 161 ? 13.781 4.504 -10.203 1 95.81 161 LYS B N 1
ATOM 2477 C CA . LYS B 1 161 ? 14.242 4.375 -8.82 1 95.81 161 LYS B CA 1
ATOM 2478 C C . LYS B 1 161 ? 13.375 3.385 -8.047 1 95.81 161 LYS B C 1
ATOM 2480 O O . LYS B 1 161 ? 12.242 3.105 -8.438 1 95.81 161 LYS B O 1
ATOM 2485 N N . ILE B 1 162 ? 13.953 2.803 -7.062 1 96.5 162 ILE B N 1
ATOM 2486 C CA . ILE B 1 162 ? 13.273 2.006 -6.043 1 96.5 162 ILE B CA 1
ATOM 2487 C C . ILE B 1 162 ? 13.438 2.672 -4.68 1 96.5 162 ILE B C 1
ATOM 2489 O O . ILE B 1 162 ? 14.555 2.932 -4.234 1 96.5 162 ILE B O 1
#

InterPro domains:
  IPR001680 WD40 repeat [PS50082] (17-58)
  IPR001680 WD40 repeat [PS50082] (59-100)
  IPR001680 WD40 repeat [PS50082] (101-142)
  IPR001680 WD40 repeat [SM00320] (10-49)
  IPR001680 WD40 repeat [SM00320] (52-91)
  IPR001680 WD40 repeat [SM00320] (94-133)
  IPR001680 WD40 repeat [SM00320] (136-162)
  IPR015943 WD40/YVTN repeat-like-containing domain superfamily [G3DSA:2.130.10.10] (1-60)
  IPR015943 WD40/YVTN repeat-like-containing domain superfamily [G3DSA:2.130.10.10] (61-162)
  IPR019775 WD40 repeat, conserved site [PS00678] (36-50)
  IPR020472 PAC1/LIS1-like, WD-40 repeat [PR00320] (36-50)
  IPR020472 PAC1/LIS1-like, WD-40 repeat [PR00320] (78-92)
  IPR020472 PAC1/LIS1-like, WD-40 repeat [PR00320] (120-134)
  IPR036322 WD40-repeat-containing domain superfamily [SSF50978] (1-159)